Protein AF-0000000076599313 (afdb_homodimer)

Secondary structure (DSSP, 8-state):
-HHHHHHHHHHIIIIIGGGS-GGGHHHHHHHHEEEEEEEEETTEEEESHHHHHHHHHHHHHTEEEEEEEEEEEEEEETTEEEEEEEEEEEE-S-STT--SPTT-EEEEEEEEEEEEETTEEEEEEEEE-HHHHHHHTT-EEE-/-HHHHHHHHHHIIIIIGGGS-GGGHHHHHHHHEEEEEEEEETTEEEESHHHHHHHHHHHHHTEEEEEEEEEEEEEEETTEEEEEEEEEEEE-S-STT--SPTT-EEEEEEEEEEEEETTEEEEEEEEE-HHHHHHHTT-EEE-

Radius of gyration: 19.03 Å; Cα contacts (8 Å, |Δi|>4): 656; chains: 2; bounding box: 49×52×40 Å

pLDDT: mean 96.32, std 2.79, range [84.56, 98.88]

Nearest PDB structures (foldseek):
  3i0y-assembly1_B  TM=7.739E-01  e=1.404E-08  Xanthomonas campestris pv. campestris
  3dxo-assembly1_A  TM=7.635E-01  e=2.617E-07  Agrobacterium fabrum str. C58
  6x1i-assembly1_B  TM=7.818E-01  e=1.379E-06  Agrobacterium fabrum str. C58
  3f7x-assembly1_A-2  TM=6.749E-01  e=6.637E-07  Pseudomonas putida KT2440
  3f8h-assembly1_B  TM=7.047E-01  e=4.270E-06  Ruegeria sp. TM1040

Foldseek 3Di:
DLQVLVQVLVCCLFQPLLPDDLVCNLVSLPQAAPQQAWEDDPVDIDGGSVVSSVVSCVVPVQFDPKDKDFDADQGGDVQKTKTKMKIWGFGQAPPPPQPDDGRQIFMWMKMKMFGDDPSHTRYIYIDIPVQSRQVSSPDDDDD/DLQVLVQVLVCCLFQPLLPDDLVCNLVSLPQAAPQQAWEDDPVDIDGGSVVSSVVSCVVPVQFDPKDKDFDADQGGDVQKTKTKMKIWGFGQQPPPPQPDDGRQIFMWMKMKMFGDDPSHTRYIYIDIPVQSRCVSSPDDDDD

Sequence (286 aa):
MQTERNKLLYRRWIEEMWHADPANMDQLAAELAAPGFVAHWPDREARGPEALAEMVRRGVSMFTDVKVAVEVGPLADGDLVSGRWVFRGSYNGELPGAPVAAGTEVVFAGIDVMRCADGKFVEYWVSSDGLEFMKQLGFTPKPMQTERNKLLYRRWIEEMWHADPANMDQLAAELAAPGFVAHWPDREARGPEALAEMVRRGVSMFTDVKVAVEVGPLADGDLVSGRWVFRGSYNGELPGAPVAAGTEVVFAGIDVMRCADGKFVEYWVSSDGLEFMKQLGFTPKP

Solvent-accessible surface area (backbone atoms only — not comparable to full-atom values): 14398 Å² total; per-residue (Å²): 109,69,35,58,52,45,40,52,53,49,47,45,52,48,58,42,57,69,64,47,58,77,91,47,31,58,60,52,22,53,66,43,25,34,78,79,14,38,38,42,46,90,88,47,74,46,59,26,24,59,42,57,27,50,52,47,50,61,61,50,69,50,36,42,80,62,45,54,44,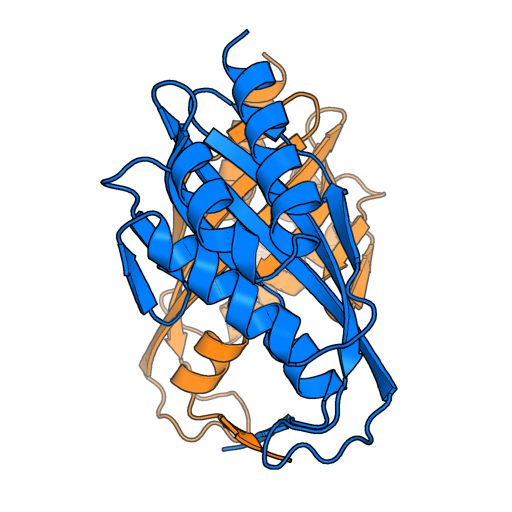75,74,44,70,66,36,32,32,79,49,34,29,32,38,27,36,39,41,34,26,23,31,62,59,76,58,86,71,49,72,49,60,58,63,44,76,45,69,41,42,29,23,38,43,33,34,46,55,96,83,17,33,40,34,37,40,51,16,38,33,50,46,60,45,40,40,72,39,44,28,42,77,37,95,111,69,34,58,52,44,40,51,52,50,47,44,54,49,57,42,59,69,63,49,58,76,90,47,30,55,61,52,22,53,64,46,25,34,76,76,15,37,37,43,47,90,89,46,73,45,61,26,23,59,43,57,27,49,53,49,51,59,61,50,69,50,35,43,80,63,46,55,47,74,74,43,71,66,35,34,33,78,50,33,30,33,37,30,38,39,41,34,26,23,31,61,58,75,59,85,72,49,70,50,59,60,62,43,74,44,69,40,42,29,23,40,43,33,35,47,54,96,86,17,32,41,34,38,39,51,17,39,35,50,47,60,45,40,41,72,40,45,28,41,76,38,96

Structure (mmCIF, N/CA/C/O backbone):
data_AF-0000000076599313-model_v1
#
loop_
_entity.id
_entity.type
_entity.pdbx_description
1 polymer 'SnoaL-like polyketide cyclase'
#
loop_
_atom_site.group_PDB
_atom_site.id
_atom_site.type_symbol
_atom_site.label_atom_id
_atom_site.label_alt_id
_atom_site.label_comp_id
_atom_site.label_asym_id
_atom_site.label_entity_id
_atom_site.label_seq_id
_atom_site.pdbx_PDB_ins_code
_atom_site.Cartn_x
_atom_site.Cartn_y
_atom_site.Cartn_z
_atom_site.occupancy
_atom_site.B_iso_or_equiv
_atom_site.auth_seq_id
_atom_site.auth_comp_id
_atom_site.auth_asym_id
_atom_site.auth_atom_id
_atom_site.pdbx_PDB_model_num
ATOM 1 N N . MET A 1 1 ? 24.469 11.172 -0.527 1 85.69 1 MET A N 1
ATOM 2 C CA . MET A 1 1 ? 24.016 12.539 -0.295 1 85.69 1 MET A CA 1
ATOM 3 C C . MET A 1 1 ? 22.547 12.711 -0.673 1 85.69 1 MET A C 1
ATOM 5 O O . MET A 1 1 ? 21.688 12.852 0.2 1 85.69 1 MET A O 1
ATOM 9 N N . GLN A 1 2 ? 22.125 12.539 -1.97 1 91.38 2 GLN A N 1
ATOM 10 C CA . GLN A 1 2 ? 20.766 12.773 -2.428 1 91.38 2 GLN A CA 1
ATOM 11 C C . GLN A 1 2 ? 19.781 11.812 -1.753 1 91.38 2 GLN A C 1
ATOM 13 O O . GLN A 1 2 ? 18.719 12.227 -1.309 1 91.38 2 GLN A O 1
ATOM 18 N N . THR A 1 3 ? 20.156 10.57 -1.584 1 93.94 3 THR A N 1
ATOM 19 C CA . THR A 1 3 ? 19.281 9.555 -0.987 1 93.94 3 THR A CA 1
ATOM 20 C C . THR A 1 3 ? 19.031 9.859 0.487 1 93.94 3 THR A C 1
ATOM 22 O O . THR A 1 3 ? 17.922 9.672 0.984 1 93.94 3 THR A O 1
ATOM 25 N N . GLU A 1 4 ? 20.062 10.281 1.126 1 96.06 4 GLU A N 1
ATOM 26 C CA . GLU A 1 4 ? 19.891 10.625 2.533 1 96.06 4 GLU A CA 1
ATOM 27 C C . GLU A 1 4 ? 18.969 11.836 2.697 1 96.06 4 GLU A C 1
ATOM 29 O O . GLU A 1 4 ? 18.172 11.891 3.641 1 96.06 4 GLU A O 1
ATOM 34 N N . ARG A 1 5 ? 19.109 12.781 1.818 1 97 5 ARG A N 1
ATOM 35 C CA . ARG A 1 5 ? 18.234 13.945 1.838 1 97 5 ARG A CA 1
ATOM 36 C C . ARG A 1 5 ? 16.781 13.539 1.589 1 97 5 ARG A C 1
ATOM 38 O O . ARG A 1 5 ? 15.867 14.062 2.223 1 97 5 ARG A O 1
ATOM 45 N N . ASN A 1 6 ? 16.609 12.617 0.634 1 98.31 6 ASN A N 1
ATOM 46 C CA . ASN A 1 6 ? 15.266 12.125 0.361 1 98.31 6 ASN A CA 1
ATOM 47 C C . ASN A 1 6 ? 14.672 11.414 1.575 1 98.31 6 ASN A C 1
ATOM 49 O O . ASN A 1 6 ? 13.477 11.531 1.849 1 98.31 6 ASN A O 1
ATOM 53 N N . LYS A 1 7 ? 15.516 10.703 2.287 1 98.44 7 LYS A N 1
ATOM 54 C CA . LYS A 1 7 ? 15.055 10 3.48 1 98.44 7 LYS A CA 1
ATOM 55 C C . LYS A 1 7 ? 14.664 10.984 4.578 1 98.44 7 LYS A C 1
ATOM 57 O O . LYS A 1 7 ? 13.688 10.766 5.301 1 98.44 7 LYS A O 1
ATOM 62 N N . LEU A 1 8 ? 15.414 11.984 4.746 1 98 8 LEU A N 1
ATOM 63 C CA . LEU A 1 8 ? 15.078 13.008 5.727 1 98 8 LEU A CA 1
ATOM 64 C C . LEU A 1 8 ? 13.766 13.695 5.375 1 98 8 LEU A C 1
ATOM 66 O O . LEU A 1 8 ? 12.93 13.945 6.25 1 98 8 LEU A O 1
ATOM 70 N N . LEU A 1 9 ? 13.617 14 4.086 1 98.19 9 LEU A N 1
ATOM 71 C CA . LEU A 1 9 ? 12.367 14.586 3.598 1 98.19 9 LEU A CA 1
ATOM 72 C C . LEU A 1 9 ? 11.188 13.68 3.914 1 98.19 9 LEU A C 1
ATOM 74 O O . LEU A 1 9 ? 10.133 14.148 4.363 1 98.19 9 LEU A O 1
ATOM 78 N N . TYR A 1 10 ? 11.344 12.43 3.711 1 98.56 10 TYR A N 1
ATOM 79 C CA . TYR A 1 10 ? 10.289 11.453 3.988 1 98.56 10 TYR A CA 1
ATOM 80 C C . TYR A 1 10 ? 9.945 11.43 5.473 1 98.56 10 TYR A C 1
ATOM 82 O O . TYR A 1 10 ? 8.773 11.359 5.84 1 98.56 10 TYR A O 1
ATOM 90 N N . ARG A 1 11 ? 10.938 11.438 6.324 1 98.06 11 ARG A N 1
ATOM 91 C CA . ARG A 1 11 ? 10.695 11.43 7.762 1 98.06 11 ARG A CA 1
ATOM 92 C C . ARG A 1 11 ? 9.922 12.672 8.188 1 98.06 11 ARG A C 1
ATOM 94 O O . ARG A 1 11 ? 9.039 12.602 9.047 1 98.06 11 ARG A O 1
ATOM 101 N N . ARG A 1 12 ? 10.258 13.797 7.621 1 97.44 12 ARG A N 1
ATOM 102 C CA . ARG A 1 12 ? 9.516 15.016 7.914 1 97.44 12 ARG A CA 1
ATOM 103 C C . ARG A 1 12 ? 8.055 14.875 7.504 1 97.44 12 ARG A C 1
ATOM 105 O O . ARG A 1 12 ? 7.156 15.297 8.242 1 97.44 12 ARG A O 1
ATOM 112 N N . TRP A 1 13 ? 7.871 14.242 6.375 1 96.56 13 TRP A N 1
ATOM 113 C CA . TRP A 1 13 ? 6.527 14.031 5.848 1 96.56 13 TRP A CA 1
ATOM 114 C C . TRP A 1 13 ? 5.688 13.195 6.809 1 96.56 13 TRP A C 1
ATOM 116 O O . TRP A 1 13 ? 4.551 13.555 7.121 1 96.56 13 TRP A O 1
ATOM 126 N N . ILE A 1 14 ? 6.242 12.109 7.293 1 97.19 14 ILE A N 1
ATOM 127 C CA . ILE A 1 14 ? 5.484 11.203 8.148 1 97.19 14 ILE A CA 1
ATOM 128 C C . ILE A 1 14 ? 5.457 11.75 9.578 1 97.19 14 ILE A C 1
ATOM 130 O O . ILE A 1 14 ? 4.391 11.867 10.18 1 97.19 14 ILE A O 1
ATOM 134 N N . GLU A 1 15 ? 6.512 12.148 10.117 1 94.94 15 GLU A N 1
ATOM 135 C CA . GLU A 1 15 ? 6.645 12.398 11.547 1 94.94 15 GLU A CA 1
ATOM 136 C C . GLU A 1 15 ? 6.223 13.82 11.906 1 94.94 15 GLU A C 1
ATOM 138 O O . GLU A 1 15 ? 5.738 14.07 13.008 1 94.94 15 GLU A O 1
ATOM 143 N N . GLU A 1 16 ? 6.379 14.766 10.953 1 96.19 16 GLU A N 1
ATOM 144 C CA . GLU A 1 16 ? 5.996 16.141 11.242 1 96.19 16 GLU A CA 1
ATOM 145 C C . GLU A 1 16 ? 4.586 16.438 10.734 1 96.19 16 GLU A C 1
ATOM 147 O O . GLU A 1 16 ? 3.729 16.891 11.492 1 96.19 16 GLU A O 1
ATOM 152 N N . MET A 1 17 ? 4.32 16.141 9.516 1 96.81 17 MET A N 1
ATOM 153 C CA . MET A 1 17 ? 3.062 16.516 8.875 1 96.81 17 MET A CA 1
ATOM 154 C C . MET A 1 17 ? 1.874 15.898 9.609 1 96.81 17 MET A C 1
ATOM 156 O O . MET A 1 17 ? 0.901 16.594 9.914 1 96.81 17 MET A O 1
ATOM 160 N N . TRP A 1 18 ? 1.937 14.648 9.961 1 95.81 18 TRP A N 1
ATOM 161 C CA . TRP A 1 18 ? 0.801 13.922 10.523 1 95.81 18 TRP A CA 1
ATOM 162 C C . TRP A 1 18 ? 0.592 14.281 11.992 1 95.81 18 TRP A C 1
ATOM 164 O O . TRP A 1 18 ? -0.443 13.953 12.578 1 95.81 18 TRP A O 1
ATOM 174 N N . HIS A 1 19 ? 1.501 15.016 12.578 1 96.81 19 HIS A N 1
ATOM 175 C CA . HIS A 1 19 ? 1.417 15.414 13.977 1 96.81 19 HIS A CA 1
ATOM 176 C C . HIS A 1 19 ? 1.345 16.938 14.109 1 96.81 19 HIS A C 1
ATOM 178 O O . HIS A 1 19 ? 1.376 17.469 15.219 1 96.81 19 HIS A O 1
ATOM 184 N N . ALA A 1 20 ? 1.293 17.594 13 1 95.88 20 ALA A N 1
ATOM 185 C CA . ALA A 1 20 ? 1.307 19.062 12.992 1 95.88 20 ALA A CA 1
ATOM 186 C C . ALA A 1 20 ? -0.05 19.625 13.406 1 95.88 20 ALA A C 1
ATOM 188 O O . ALA A 1 20 ? -1.083 18.984 13.203 1 95.88 20 ALA A O 1
ATOM 189 N N . ASP A 1 21 ? -0.03 20.859 13.945 1 95.31 21 ASP A N 1
ATOM 190 C CA . ASP A 1 21 ? -1.253 21.641 14.055 1 95.31 21 ASP A CA 1
ATOM 191 C C . ASP A 1 21 ? -1.865 21.891 12.68 1 95.31 21 ASP A C 1
ATOM 193 O O . ASP A 1 21 ? -1.166 22.297 11.75 1 95.31 21 ASP A O 1
ATOM 197 N N . PRO A 1 22 ? -3.152 21.625 12.641 1 93.94 22 PRO A N 1
ATOM 198 C CA . PRO A 1 22 ? -3.812 21.828 11.352 1 93.94 22 PRO A CA 1
ATOM 199 C C . PRO A 1 22 ? -3.521 23.203 10.75 1 93.94 22 PRO A C 1
ATOM 201 O O . PRO A 1 22 ? -3.412 23.328 9.523 1 93.94 22 PRO A O 1
ATOM 204 N N . ALA A 1 23 ? -3.316 24.172 11.484 1 94.69 23 ALA A N 1
ATOM 205 C CA . ALA A 1 23 ? -3.074 25.547 11.023 1 94.69 23 ALA A CA 1
ATOM 206 C C . ALA A 1 23 ? -1.73 25.641 10.305 1 94.69 23 ALA A C 1
ATOM 208 O O . ALA A 1 23 ? -1.499 26.594 9.547 1 94.69 23 ALA A O 1
ATOM 209 N N . ASN A 1 24 ? -0.861 24.672 10.484 1 96.94 24 ASN A N 1
ATOM 210 C CA . ASN A 1 24 ? 0.491 24.734 9.945 1 96.94 24 ASN A CA 1
ATOM 211 C C . ASN A 1 24 ? 0.662 23.781 8.758 1 96.94 24 ASN A C 1
ATOM 213 O O . ASN A 1 24 ? 1.721 23.75 8.133 1 96.94 24 ASN A O 1
ATOM 217 N N . MET A 1 25 ? -0.333 23.062 8.422 1 97.38 25 MET A N 1
ATOM 218 C CA . MET A 1 25 ? -0.186 21.969 7.465 1 97.38 25 MET A CA 1
ATOM 219 C C . MET A 1 25 ? 0.052 22.516 6.059 1 97.38 25 MET A C 1
ATOM 221 O O . MET A 1 25 ? 0.805 21.922 5.281 1 97.38 25 MET A O 1
ATOM 225 N N . ASP A 1 26 ? -0.574 23.609 5.797 1 97.5 26 ASP A N 1
ATOM 226 C CA . ASP A 1 26 ? -0.391 24.188 4.465 1 97.5 26 ASP A CA 1
ATOM 227 C C . ASP A 1 26 ? 1.05 24.641 4.262 1 97.5 26 ASP A C 1
ATOM 229 O O . ASP A 1 26 ? 1.638 24.406 3.201 1 97.5 26 ASP A O 1
ATOM 233 N N . GLN A 1 27 ? 1.562 25.281 5.188 1 97.69 27 GLN A N 1
ATOM 234 C CA . GLN A 1 27 ? 2.941 25.75 5.102 1 97.69 27 GLN A CA 1
ATOM 235 C C . GLN A 1 27 ? 3.916 24.578 5.023 1 97.69 27 GLN A C 1
ATOM 237 O O . GLN A 1 27 ? 4.848 24.594 4.219 1 97.69 27 GLN A O 1
ATOM 242 N N . LEU A 1 28 ? 3.725 23.609 5.902 1 97.88 28 LEU A N 1
ATOM 243 C CA . LEU A 1 28 ? 4.574 22.422 5.879 1 97.88 28 LEU A CA 1
ATOM 244 C C . LEU A 1 28 ? 4.508 21.719 4.523 1 97.88 28 LEU A C 1
ATOM 246 O O . LEU A 1 28 ? 5.531 21.297 3.986 1 97.88 28 LEU A O 1
ATOM 250 N N . ALA A 1 29 ? 3.318 21.578 3.977 1 98.38 29 ALA A N 1
ATOM 251 C CA . ALA A 1 29 ? 3.152 20.969 2.66 1 98.38 29 ALA A CA 1
ATOM 252 C C . ALA A 1 29 ? 3.934 21.734 1.598 1 98.38 29 ALA A C 1
ATOM 254 O O . ALA A 1 29 ? 4.566 21.141 0.726 1 98.38 29 ALA A O 1
ATOM 255 N N . ALA A 1 30 ? 3.904 23.062 1.692 1 98.12 30 ALA A N 1
ATOM 256 C CA . ALA A 1 30 ? 4.617 23.891 0.728 1 98.12 30 ALA A CA 1
ATOM 257 C C . ALA A 1 30 ? 6.125 23.719 0.858 1 98.12 30 ALA A C 1
ATOM 259 O O . ALA A 1 30 ? 6.863 23.875 -0.119 1 98.12 30 ALA A O 1
ATOM 260 N N . GLU A 1 31 ? 6.617 23.406 1.984 1 98.06 31 GLU A N 1
ATOM 261 C CA . GLU A 1 31 ? 8.031 23.125 2.215 1 98.06 31 GLU A CA 1
ATOM 262 C C . GLU A 1 31 ? 8.438 21.766 1.654 1 98.06 31 GLU A C 1
ATOM 264 O O . GLU A 1 31 ? 9.555 21.594 1.17 1 98.06 31 GLU A O 1
ATOM 269 N N . LEU A 1 32 ? 7.578 20.844 1.69 1 98.5 32 LEU A N 1
ATOM 270 C CA . LEU A 1 32 ? 7.91 19.453 1.408 1 98.5 32 LEU A CA 1
ATOM 271 C C . LEU A 1 32 ? 7.668 19.125 -0.06 1 98.5 32 LEU A C 1
ATOM 273 O O . LEU A 1 32 ? 8.336 18.266 -0.625 1 98.5 32 LEU A O 1
ATOM 277 N N . ALA A 1 33 ? 6.699 19.797 -0.665 1 98.56 33 ALA A N 1
ATOM 278 C CA . ALA A 1 33 ? 6.273 19.406 -2.008 1 98.56 33 ALA A CA 1
ATOM 279 C C . ALA A 1 33 ? 6.422 20.562 -2.988 1 98.56 33 ALA A C 1
ATOM 281 O O . ALA A 1 33 ? 6.168 21.719 -2.637 1 98.56 33 ALA A O 1
ATOM 282 N N . ALA A 1 34 ? 6.746 20.234 -4.211 1 98.62 34 ALA A N 1
ATOM 283 C CA . ALA A 1 34 ? 6.918 21.234 -5.273 1 98.62 34 ALA A CA 1
ATOM 284 C C . ALA A 1 34 ? 5.566 21.75 -5.762 1 98.62 34 ALA A C 1
ATOM 286 O O . ALA A 1 34 ? 4.547 21.062 -5.629 1 98.62 34 ALA A O 1
ATOM 287 N N . PRO A 1 35 ? 5.5 22.922 -6.348 1 97.69 35 PRO A N 1
ATOM 288 C CA . PRO A 1 35 ? 4.246 23.453 -6.867 1 97.69 35 PRO A CA 1
ATOM 289 C C . PRO A 1 35 ? 3.576 22.531 -7.883 1 97.69 35 PRO A C 1
ATOM 291 O O . PRO A 1 35 ? 2.346 22.484 -7.965 1 97.69 35 PRO A O 1
ATOM 294 N N . GLY A 1 36 ? 4.344 21.766 -8.641 1 97.19 36 GLY A N 1
ATOM 295 C CA . GLY A 1 36 ? 3.814 20.859 -9.648 1 97.19 36 GLY A CA 1
ATOM 296 C C . GLY A 1 36 ? 3.592 19.453 -9.125 1 97.19 36 GLY A C 1
ATOM 297 O O . GLY A 1 36 ? 3.451 18.516 -9.914 1 97.19 36 GLY A O 1
ATOM 298 N N . PHE A 1 37 ? 3.57 19.375 -7.852 1 97.94 37 PHE A N 1
ATOM 299 C CA . PHE A 1 37 ? 3.408 18.094 -7.176 1 97.94 37 PHE A CA 1
ATOM 300 C C . PHE A 1 37 ? 2.15 17.375 -7.66 1 97.94 37 PHE A C 1
ATOM 302 O O . PHE A 1 37 ? 1.102 18.016 -7.828 1 97.94 37 PHE A O 1
ATOM 309 N N . VAL A 1 38 ? 2.27 16.016 -7.961 1 98.25 38 VAL A N 1
ATOM 310 C CA . VAL A 1 38 ? 1.153 15.164 -8.375 1 98.25 38 VAL A CA 1
ATOM 311 C C . VAL A 1 38 ? 0.976 14.023 -7.383 1 98.25 38 VAL A C 1
ATOM 313 O O . VAL A 1 38 ? 1.934 13.312 -7.066 1 98.25 38 VAL A O 1
ATOM 316 N N . ALA A 1 39 ? -0.212 13.883 -6.926 1 97.19 39 ALA A N 1
ATOM 317 C CA . ALA A 1 39 ? -0.531 12.82 -5.984 1 97.19 39 ALA A CA 1
ATOM 318 C C . ALA A 1 39 ? -1.488 11.805 -6.605 1 97.19 39 ALA A C 1
ATOM 320 O O . ALA A 1 39 ? -2.535 12.18 -7.141 1 97.19 39 ALA A O 1
ATOM 321 N N . HIS A 1 40 ? -1.11 10.523 -6.512 1 96.75 40 HIS A N 1
ATOM 322 C CA . HIS A 1 40 ? -1.926 9.414 -7 1 96.75 40 HIS A CA 1
ATOM 323 C C . HIS A 1 40 ? -2.52 8.617 -5.844 1 96.75 40 HIS A C 1
ATOM 325 O O . HIS A 1 40 ? -1.849 7.75 -5.273 1 96.75 40 HIS A O 1
ATOM 331 N N . TRP A 1 41 ? -3.752 8.906 -5.504 1 91.69 41 TRP A N 1
ATOM 332 C CA . TRP A 1 41 ? -4.539 8.086 -4.59 1 91.69 41 TRP A CA 1
ATOM 333 C C . TRP A 1 41 ? -5.383 7.07 -5.355 1 91.69 41 TRP A C 1
ATOM 335 O O . TRP A 1 41 ? -5.617 7.227 -6.555 1 91.69 41 TRP A O 1
ATOM 345 N N . PRO A 1 42 ? -5.797 6.035 -4.656 1 86.31 42 PRO A N 1
ATOM 346 C CA . PRO A 1 42 ? -6.527 4.984 -5.375 1 86.31 42 PRO A CA 1
ATOM 347 C C . PRO A 1 42 ? -7.766 5.516 -6.094 1 86.31 42 PRO A C 1
ATOM 349 O O . PRO A 1 42 ? -8.117 5.023 -7.168 1 86.31 42 PRO A O 1
ATOM 352 N N . ASP A 1 43 ? -8.352 6.477 -5.531 1 84.56 43 ASP A N 1
ATOM 353 C CA . ASP A 1 43 ? -9.648 6.879 -6.078 1 84.56 43 ASP A CA 1
ATOM 354 C C . ASP A 1 43 ? -9.57 8.273 -6.699 1 84.56 43 ASP A C 1
ATOM 356 O O . ASP A 1 43 ? -10.57 8.789 -7.195 1 84.56 43 ASP A O 1
ATOM 360 N N . ARG A 1 44 ? -8.367 8.867 -6.594 1 88.69 44 ARG A N 1
ATOM 361 C CA . ARG A 1 44 ? -8.32 10.227 -7.129 1 88.69 44 ARG A CA 1
ATOM 362 C C . ARG A 1 44 ? -6.879 10.672 -7.363 1 88.69 44 ARG A C 1
ATOM 364 O O . ARG A 1 44 ? -5.949 10.094 -6.797 1 88.69 44 ARG A O 1
ATOM 371 N N . GLU A 1 45 ? -6.809 11.609 -8.234 1 94.44 45 GLU A N 1
ATOM 372 C CA . GLU A 1 45 ? -5.57 12.359 -8.414 1 94.44 45 GLU A CA 1
ATOM 373 C C . GLU A 1 45 ? -5.746 13.82 -8 1 94.44 45 GLU A C 1
ATOM 375 O O . GLU A 1 45 ? -6.836 14.383 -8.133 1 94.44 45 GLU A O 1
ATOM 380 N N . ALA A 1 46 ? -4.746 14.367 -7.402 1 95.12 46 ALA A N 1
ATOM 381 C CA . ALA A 1 46 ? -4.758 15.773 -7.031 1 95.12 46 ALA A CA 1
ATOM 382 C C . ALA A 1 46 ? -3.404 16.422 -7.305 1 95.12 46 ALA A C 1
ATOM 384 O O . ALA A 1 46 ? -2.416 15.734 -7.562 1 95.12 46 ALA A O 1
ATOM 385 N N . ARG A 1 47 ? -3.406 17.734 -7.289 1 97.25 47 ARG A N 1
ATOM 386 C CA . ARG A 1 47 ? -2.191 18.469 -7.633 1 97.25 47 ARG A CA 1
ATOM 387 C C . ARG A 1 47 ? -1.897 19.547 -6.598 1 97.25 47 ARG A C 1
ATOM 389 O O . ARG A 1 47 ? -2.816 20.094 -5.988 1 97.25 47 ARG A O 1
ATOM 396 N N . GLY A 1 48 ? -0.562 19.766 -6.512 1 97.81 48 GLY A N 1
ATOM 397 C CA . GLY A 1 48 ? -0.089 20.828 -5.652 1 97.81 48 GLY A CA 1
ATOM 398 C C . GLY A 1 48 ? 0.086 20.406 -4.207 1 97.81 48 GLY A C 1
ATOM 399 O O . GLY A 1 48 ? -0.485 19.406 -3.773 1 97.81 48 GLY A O 1
ATOM 400 N N . PRO A 1 49 ? 0.91 21.219 -3.471 1 97.81 49 PRO A N 1
ATOM 401 C CA . PRO A 1 49 ? 1.159 20.906 -2.062 1 97.81 49 PRO A CA 1
ATOM 402 C C . PRO A 1 49 ? -0.115 20.922 -1.221 1 97.81 49 PRO A C 1
ATOM 404 O O . PRO A 1 49 ? -0.21 20.188 -0.23 1 97.81 49 PRO A O 1
ATOM 407 N N . GLU A 1 50 ? -1.086 21.672 -1.603 1 96.06 50 GLU A N 1
ATOM 408 C CA . GLU A 1 50 ? -2.342 21.75 -0.861 1 96.06 50 GLU A CA 1
ATOM 409 C C . GLU A 1 50 ? -3.045 20.391 -0.815 1 96.06 50 GLU A C 1
ATOM 411 O O . GLU A 1 50 ? -3.748 20.094 0.15 1 96.06 50 GLU A O 1
ATOM 416 N N . ALA A 1 51 ? -2.879 19.609 -1.865 1 95.31 51 ALA A N 1
ATOM 417 C CA . ALA A 1 51 ? -3.477 18.266 -1.899 1 95.31 51 ALA A CA 1
ATOM 418 C C . ALA A 1 51 ? -2.93 17.391 -0.776 1 95.31 51 ALA A C 1
ATOM 420 O O . ALA A 1 51 ? -3.674 16.625 -0.156 1 95.31 51 ALA A O 1
ATOM 421 N N . LEU A 1 52 ? -1.621 17.516 -0.489 1 94.5 52 LEU A N 1
ATOM 422 C CA . LEU A 1 52 ? -0.983 16.766 0.597 1 94.5 52 LEU A CA 1
ATOM 423 C C . LEU A 1 52 ? -1.563 17.188 1.946 1 94.5 52 LEU A C 1
ATOM 425 O O . LEU A 1 52 ? -1.909 16.328 2.764 1 94.5 52 LEU A O 1
ATOM 429 N N . ALA A 1 53 ? -1.679 18.469 2.115 1 96.44 53 ALA A N 1
ATOM 430 C CA . ALA A 1 53 ? -2.205 18.984 3.373 1 96.44 53 ALA A CA 1
ATOM 431 C C . ALA A 1 53 ? -3.652 18.562 3.584 1 96.44 53 ALA A C 1
ATOM 433 O O . ALA A 1 53 ? -4.035 18.156 4.688 1 96.44 53 ALA A O 1
ATOM 434 N N . GLU A 1 54 ? -4.43 18.625 2.572 1 94.19 54 GLU A N 1
ATOM 435 C CA . GLU A 1 54 ? -5.844 18.281 2.666 1 94.19 54 GLU A CA 1
ATOM 436 C C . GLU A 1 54 ? -6.031 16.797 2.988 1 94.19 54 GLU A C 1
ATOM 438 O O . GLU A 1 54 ? -6.918 16.422 3.76 1 94.19 54 GLU A O 1
ATOM 443 N N . MET A 1 55 ? -5.266 16.031 2.373 1 91.69 55 MET A N 1
ATOM 444 C CA . MET A 1 55 ? -5.344 14.594 2.635 1 91.69 55 MET A CA 1
ATOM 445 C C . MET A 1 55 ? -5.062 14.289 4.102 1 91.69 55 MET A C 1
ATOM 447 O O . MET A 1 55 ? -5.805 13.539 4.738 1 91.69 55 MET A O 1
ATOM 451 N N . VAL A 1 56 ? -3.988 14.859 4.629 1 95.31 56 VAL A N 1
ATOM 452 C CA . VAL A 1 56 ? -3.605 14.625 6.02 1 95.31 56 VAL A CA 1
ATOM 453 C C . VAL A 1 56 ? -4.672 15.195 6.949 1 95.31 56 VAL A C 1
ATOM 455 O O . VAL A 1 56 ? -5.082 14.531 7.91 1 95.31 56 VAL A O 1
ATOM 458 N N . ARG A 1 57 ? -5.16 16.391 6.637 1 95.38 57 ARG A N 1
ATOM 459 C CA . ARG A 1 57 ? -6.18 17.047 7.449 1 95.38 57 ARG A CA 1
ATOM 460 C C . ARG A 1 57 ? -7.434 16.188 7.551 1 95.38 57 ARG A C 1
ATOM 462 O O . ARG A 1 57 ? -8.008 16.031 8.633 1 95.38 57 ARG A O 1
ATOM 469 N N . ARG A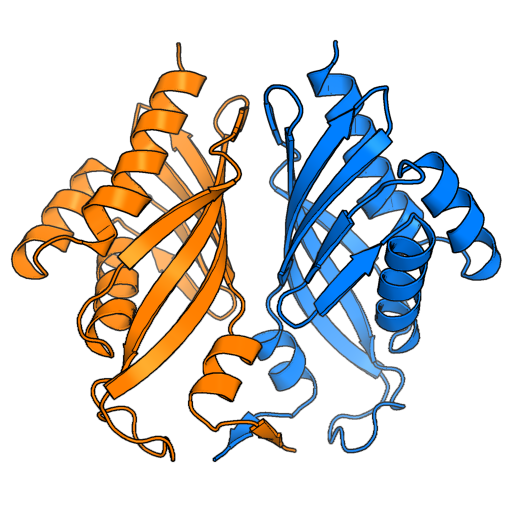 1 58 ? -7.859 15.633 6.48 1 90.94 58 ARG A N 1
ATOM 470 C CA . ARG A 1 58 ? -9.023 14.758 6.473 1 90.94 58 ARG A CA 1
ATOM 471 C C . ARG A 1 58 ? -8.773 13.5 7.293 1 90.94 58 ARG A C 1
ATOM 473 O O . ARG A 1 58 ? -9.656 13.031 8.016 1 90.94 58 ARG A O 1
ATOM 480 N N . GLY A 1 59 ? -7.629 12.953 7.156 1 91.38 59 GLY A N 1
ATOM 481 C CA . GLY A 1 59 ? -7.281 11.742 7.883 1 91.38 59 GLY A CA 1
ATOM 482 C C . GLY A 1 59 ? -7.254 11.938 9.383 1 91.38 59 GLY A C 1
ATOM 483 O O . GLY A 1 59 ? -7.855 11.156 10.125 1 91.38 59 GLY A O 1
ATOM 484 N N . VAL A 1 60 ? -6.641 12.977 9.82 1 94.62 60 VAL A N 1
ATOM 485 C CA . VAL A 1 60 ? -6.434 13.148 11.25 1 94.62 60 VAL A CA 1
ATOM 486 C C . VAL A 1 60 ? -7.707 13.695 11.891 1 94.62 60 VAL A C 1
ATOM 488 O O . VAL A 1 60 ? -7.922 13.531 13.102 1 94.62 60 VAL A O 1
ATOM 491 N N . SER A 1 61 ? -8.57 14.359 11.133 1 94.38 61 SER A N 1
ATOM 492 C CA . SER A 1 61 ? -9.75 15.023 11.664 1 94.38 61 SER A CA 1
ATOM 493 C C . SER A 1 61 ? -10.734 14.016 12.258 1 94.38 61 SER A C 1
ATOM 495 O O . SER A 1 61 ? -11.586 14.383 13.07 1 94.38 61 SER A O 1
ATOM 497 N N . MET A 1 62 ? -10.633 12.789 11.953 1 94.69 62 MET A N 1
ATOM 498 C CA . MET A 1 62 ? -11.562 11.766 12.406 1 94.69 62 MET A CA 1
ATOM 499 C C . MET A 1 62 ? -11.102 11.156 13.727 1 94.69 62 MET A C 1
ATOM 501 O O . MET A 1 62 ? -11.805 10.328 14.312 1 94.69 62 MET A O 1
ATOM 505 N N . PHE A 1 63 ? -9.977 11.625 14.195 1 96.75 63 PHE A N 1
ATOM 506 C CA . PHE A 1 63 ? -9.352 10.93 15.32 1 96.75 63 PHE A CA 1
ATOM 507 C C . PHE A 1 63 ? -8.805 11.922 16.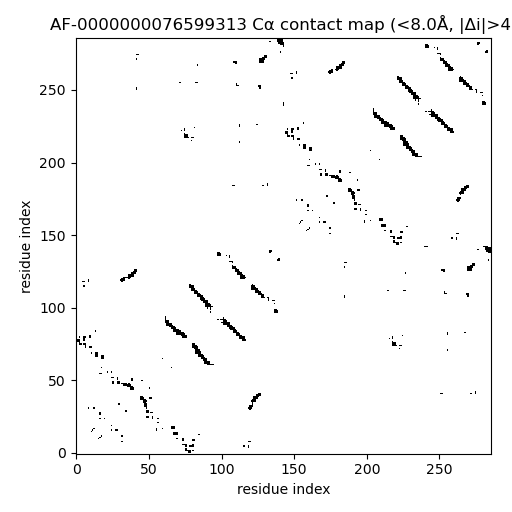344 1 96.75 63 PHE A C 1
ATOM 509 O O . PHE A 1 63 ? -8.547 13.078 16 1 96.75 63 PHE A O 1
ATOM 516 N N . THR A 1 64 ? -8.695 11.375 17.531 1 95.25 64 THR A N 1
ATOM 517 C CA . THR A 1 64 ? -7.91 12.016 18.578 1 95.25 64 THR A CA 1
ATOM 518 C C . THR A 1 64 ? -6.668 11.195 18.906 1 95.25 64 THR A C 1
ATOM 520 O O . THR A 1 64 ? -6.613 10 18.609 1 95.25 64 THR A O 1
ATOM 523 N N . ASP A 1 65 ? -5.547 11.781 19.344 1 95.44 65 ASP A N 1
ATOM 524 C CA . ASP A 1 65 ? -4.328 11.117 19.797 1 95.44 65 ASP A CA 1
ATOM 525 C C . ASP A 1 65 ? -3.625 10.414 18.625 1 95.44 65 ASP A C 1
ATOM 527 O O . ASP A 1 65 ? -3.252 9.242 18.734 1 95.44 65 ASP A O 1
ATOM 531 N N . VAL A 1 66 ? -3.607 11.062 17.562 1 97.31 66 VAL A N 1
ATOM 532 C CA . VAL A 1 66 ? -3.041 10.477 16.344 1 97.31 66 VAL A CA 1
ATOM 533 C C . VAL A 1 66 ? -1.538 10.273 16.516 1 97.31 66 VAL A C 1
ATOM 535 O O . VAL A 1 66 ? -0.829 11.18 16.953 1 97.31 66 VAL A O 1
ATOM 538 N N . LYS A 1 67 ? -1.113 9.086 16.219 1 98 67 LYS A N 1
ATOM 539 C CA . LYS A 1 67 ? 0.3 8.727 16.141 1 98 67 LYS A CA 1
ATOM 540 C C . LYS A 1 67 ? 0.612 7.984 14.852 1 98 67 LYS A C 1
ATOM 542 O O . LYS A 1 67 ? 0.007 6.949 14.562 1 98 67 LYS A O 1
ATOM 547 N N . VAL A 1 68 ? 1.496 8.523 14.117 1 98.12 68 VAL A N 1
ATOM 548 C CA . VAL A 1 68 ? 1.959 7.871 12.891 1 98.12 68 VAL A CA 1
ATOM 549 C C . VAL A 1 68 ? 3.477 7.707 12.938 1 98.12 68 VAL A C 1
ATOM 551 O O . VAL A 1 68 ? 4.199 8.648 13.289 1 98.12 68 VAL A O 1
ATOM 554 N N . ALA A 1 69 ? 3.924 6.551 12.586 1 98 69 ALA A N 1
ATOM 555 C CA . ALA A 1 69 ? 5.359 6.281 12.617 1 98 69 ALA A CA 1
ATOM 556 C C . ALA A 1 69 ? 5.785 5.434 11.422 1 98 69 ALA A C 1
ATOM 558 O O . ALA A 1 69 ? 5.008 4.613 10.93 1 98 69 ALA A O 1
ATOM 559 N N . VAL A 1 70 ? 7.008 5.648 10.992 1 98.38 70 VAL A N 1
ATOM 560 C CA . VAL A 1 70 ? 7.602 4.781 9.984 1 98.38 70 VAL A CA 1
ATOM 561 C C . VAL A 1 70 ? 7.977 3.439 10.609 1 98.38 70 VAL A C 1
ATOM 563 O O . VAL A 1 70 ? 8.742 3.389 11.57 1 98.38 70 VAL A O 1
ATOM 566 N N . GLU A 1 71 ? 7.406 2.428 10.141 1 98.19 71 GLU A N 1
ATOM 567 C CA . GLU A 1 71 ? 7.668 1.102 10.688 1 98.19 71 GLU A CA 1
ATOM 568 C C . GLU A 1 71 ? 8.781 0.396 9.922 1 98.19 71 GLU A C 1
ATOM 570 O O . GLU A 1 71 ? 9.609 -0.302 10.516 1 98.19 71 GLU A O 1
ATOM 575 N N . VAL A 1 72 ? 8.836 0.504 8.656 1 98.62 72 VAL A N 1
ATOM 576 C CA . VAL A 1 72 ? 9.875 -0.062 7.805 1 98.62 72 V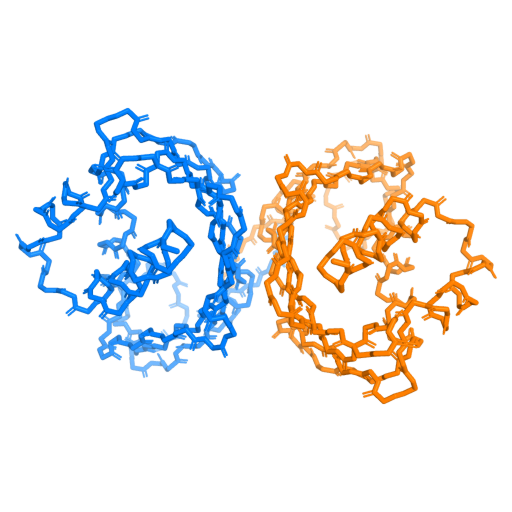AL A CA 1
ATOM 577 C C . VAL A 1 72 ? 10.422 1.016 6.875 1 98.62 72 VAL A C 1
ATOM 579 O O . VAL A 1 72 ? 9.664 1.715 6.207 1 98.62 72 VAL A O 1
ATOM 582 N N . GLY A 1 73 ? 11.734 1.134 6.77 1 97.81 73 GLY A N 1
ATOM 583 C CA . GLY A 1 73 ? 12.383 2.178 5.988 1 97.81 73 GLY A CA 1
ATOM 584 C C . GLY A 1 73 ? 12.656 3.436 6.793 1 97.81 73 GLY A C 1
ATOM 585 O O . GLY A 1 73 ? 12.875 3.369 8.008 1 97.81 73 GLY A O 1
ATOM 586 N N . PRO A 1 74 ? 12.695 4.496 6.086 1 98.38 74 PRO A N 1
ATOM 587 C CA . PRO A 1 74 ? 12.547 4.703 4.641 1 98.38 74 PRO A CA 1
ATOM 588 C C . PRO A 1 74 ? 13.727 4.145 3.846 1 98.38 74 PRO A C 1
ATOM 590 O O . PRO A 1 74 ? 14.859 4.121 4.34 1 98.38 74 PRO A O 1
ATOM 593 N N . LEU A 1 75 ? 13.414 3.646 2.734 1 98.56 75 LEU A N 1
ATOM 594 C CA . LEU A 1 75 ? 14.445 3.32 1.751 1 98.56 75 LEU A CA 1
ATOM 595 C C . LEU A 1 75 ? 14.43 4.32 0.6 1 98.56 75 LEU A C 1
ATOM 597 O O . LEU A 1 75 ? 13.375 4.84 0.233 1 98.56 75 LEU A O 1
ATOM 601 N N . ALA A 1 76 ? 15.562 4.652 0.101 1 98.56 76 ALA A N 1
ATOM 602 C CA . ALA A 1 76 ? 15.695 5.621 -0.985 1 98.56 76 ALA A CA 1
ATOM 603 C C . ALA A 1 76 ? 16.641 5.102 -2.062 1 98.56 76 ALA A C 1
ATOM 605 O O . ALA A 1 76 ? 17.656 4.469 -1.755 1 98.56 76 ALA A O 1
ATOM 606 N N . ASP A 1 77 ? 16.359 5.332 -3.273 1 98.31 77 ASP A N 1
ATOM 607 C CA . ASP A 1 77 ? 17.094 4.922 -4.461 1 98.31 77 ASP A CA 1
ATOM 608 C C . ASP A 1 77 ? 16.891 5.91 -5.605 1 98.31 77 ASP A C 1
ATOM 610 O O . ASP A 1 77 ? 15.797 6 -6.164 1 98.31 77 ASP A O 1
ATOM 614 N N . GLY A 1 78 ? 18.016 6.586 -6.016 1 96.88 78 GLY A N 1
ATOM 615 C CA . GLY A 1 78 ? 17.844 7.656 -6.98 1 96.88 78 GLY A CA 1
ATOM 616 C C . GLY A 1 78 ? 16.922 8.758 -6.492 1 96.88 78 GLY A C 1
ATOM 617 O O . GLY A 1 78 ? 17.141 9.336 -5.426 1 96.88 78 GLY A O 1
ATOM 618 N N . ASP A 1 79 ? 15.875 9.008 -7.23 1 98.25 79 ASP A N 1
ATOM 619 C CA . ASP A 1 79 ? 14.969 10.102 -6.895 1 98.25 79 ASP A CA 1
ATOM 620 C C . ASP A 1 79 ? 13.734 9.586 -6.148 1 98.25 79 ASP A C 1
ATOM 622 O O . ASP A 1 79 ? 12.812 10.352 -5.859 1 98.25 79 ASP A O 1
ATOM 626 N N . LEU A 1 80 ? 13.781 8.32 -5.855 1 98.81 80 LEU A N 1
ATOM 627 C CA . LEU A 1 80 ? 12.609 7.754 -5.203 1 98.81 80 LEU A CA 1
ATOM 628 C C . LEU A 1 80 ? 12.883 7.477 -3.73 1 98.81 80 LEU A C 1
ATOM 630 O O . LEU A 1 80 ? 14 7.094 -3.367 1 98.81 80 LEU A O 1
ATOM 634 N N . VAL A 1 81 ? 11.906 7.625 -2.928 1 98.88 81 VAL A N 1
ATOM 635 C CA . VAL A 1 81 ? 11.914 7.25 -1.519 1 98.88 81 VAL A CA 1
ATOM 636 C C . VAL A 1 81 ? 10.594 6.574 -1.153 1 98.88 81 VAL A C 1
ATOM 638 O O . VAL A 1 81 ? 9.547 6.906 -1.716 1 98.88 81 VAL A O 1
ATOM 641 N N . SER A 1 82 ? 10.672 5.582 -0.284 1 98.88 82 SER A N 1
ATOM 642 C CA . SER A 1 82 ? 9.508 4.805 0.126 1 98.88 82 SER A CA 1
ATOM 643 C C . SER A 1 82 ? 9.594 4.41 1.596 1 98.88 82 SER A C 1
ATOM 645 O O . SER A 1 82 ? 10.688 4.398 2.178 1 98.88 82 SER A O 1
ATOM 647 N N . GLY A 1 83 ? 8.445 4.094 2.156 1 98.75 83 GLY A N 1
ATOM 648 C CA . GLY A 1 83 ? 8.367 3.59 3.518 1 98.75 83 GLY A CA 1
ATOM 649 C C . GLY A 1 83 ? 6.992 3.041 3.869 1 98.75 83 GLY A C 1
ATOM 650 O O . GLY A 1 83 ? 6.012 3.324 3.18 1 98.75 83 GLY A O 1
ATOM 651 N N . ARG A 1 84 ? 7.027 2.23 4.887 1 98.81 84 ARG A N 1
ATOM 652 C CA . ARG A 1 84 ? 5.797 1.731 5.488 1 98.81 84 ARG A CA 1
ATOM 653 C C . ARG A 1 84 ? 5.5 2.449 6.805 1 98.81 84 ARG A C 1
ATOM 655 O O . ARG A 1 84 ? 6.352 2.492 7.695 1 98.81 84 ARG A O 1
ATOM 662 N N . TRP A 1 85 ? 4.355 2.99 6.855 1 98.56 85 TRP A N 1
ATOM 663 C CA . TRP A 1 85 ? 3.924 3.688 8.062 1 98.56 85 TRP A CA 1
ATOM 664 C C . TRP A 1 85 ? 2.74 2.977 8.711 1 98.56 85 TRP A C 1
ATOM 666 O O . TRP A 1 85 ? 2.021 2.225 8.047 1 98.56 85 TRP A O 1
ATOM 676 N N . VAL A 1 86 ? 2.605 3.168 9.992 1 98.31 86 VAL A N 1
ATOM 677 C CA . VAL A 1 86 ? 1.472 2.682 10.773 1 98.31 86 VAL A CA 1
ATOM 678 C C . VAL A 1 86 ? 0.769 3.855 11.453 1 98.31 86 VAL A C 1
ATOM 680 O O . VAL A 1 86 ? 1.411 4.672 12.117 1 98.31 86 VAL A O 1
ATOM 683 N N . PHE A 1 87 ? -0.463 3.945 11.281 1 98.06 87 PHE A N 1
ATOM 684 C CA . PHE A 1 87 ? -1.337 4.941 11.891 1 98.06 87 PHE A CA 1
ATOM 685 C C . PHE A 1 87 ? -2.043 4.363 13.109 1 98.06 87 PHE A C 1
ATOM 687 O O . PHE A 1 87 ? -2.521 3.23 13.078 1 98.06 87 PHE A O 1
ATOM 694 N N . ARG A 1 88 ? -2.094 5.125 14.148 1 98.12 88 ARG A N 1
ATOM 695 C CA . ARG A 1 88 ? -2.902 4.855 15.336 1 98.12 88 ARG A CA 1
ATOM 696 C C . ARG A 1 88 ? -3.701 6.086 15.742 1 98.12 88 ARG A C 1
ATOM 698 O O . ARG A 1 88 ? -3.186 7.207 15.711 1 98.12 88 ARG A O 1
ATOM 705 N N . GLY A 1 89 ? -4.879 5.91 16.172 1 97.94 89 GLY A N 1
ATOM 706 C CA . GLY A 1 89 ? -5.711 7.004 16.656 1 97.94 89 GLY A CA 1
ATOM 707 C C . GLY A 1 89 ? -6.969 6.527 17.344 1 97.94 89 GLY A C 1
ATOM 708 O O . GLY A 1 89 ? -7.32 5.348 17.266 1 97.94 89 GLY A O 1
ATOM 709 N N . SER A 1 90 ? -7.559 7.383 18.078 1 98.25 90 SER A N 1
ATOM 710 C CA . SER A 1 90 ? -8.852 7.145 18.719 1 98.25 90 SER A CA 1
ATOM 711 C C . SER A 1 90 ? -9.984 7.812 17.938 1 98.25 90 SER A C 1
ATOM 713 O O . SER A 1 90 ? -10 9.031 17.781 1 98.25 90 SER A O 1
ATOM 715 N N . TYR A 1 91 ? -10.938 7.047 17.5 1 98 91 TYR A N 1
ATOM 716 C CA . TYR A 1 91 ? -12.055 7.539 16.703 1 98 91 TYR A CA 1
ATOM 717 C C . TYR A 1 91 ? -12.875 8.555 17.484 1 98 91 TYR A C 1
ATOM 719 O O . TYR A 1 91 ? -13.195 8.336 18.656 1 98 91 TYR A O 1
ATOM 727 N N . ASN A 1 92 ? -13.234 9.625 16.781 1 96.69 92 ASN A N 1
ATOM 728 C CA . ASN A 1 92 ? -13.875 10.711 17.516 1 96.69 92 ASN A CA 1
ATOM 729 C C . ASN A 1 92 ? -15.398 10.594 17.484 1 96.69 92 ASN A C 1
ATOM 731 O O . ASN A 1 92 ? -16.109 11.406 18.078 1 96.69 92 ASN A O 1
ATOM 735 N N . GLY A 1 93 ? -15.969 9.594 16.625 1 94.62 93 GLY A N 1
ATOM 736 C CA . GLY A 1 93 ? -17.406 9.328 16.625 1 94.62 93 GLY A CA 1
ATOM 737 C C . GLY A 1 93 ? -18.156 10.141 15.586 1 94.62 93 GLY A C 1
ATOM 738 O O . GLY A 1 93 ? -19.391 10.195 15.609 1 94.62 93 GLY A O 1
ATOM 739 N N . GLU A 1 94 ? -17.453 10.719 14.625 1 92 94 GLU A N 1
ATOM 740 C CA . GLU A 1 94 ? -18.125 11.719 13.805 1 92 94 GLU A CA 1
ATOM 741 C C . GLU A 1 94 ? -18.359 11.195 12.391 1 92 94 GLU A C 1
ATOM 743 O O . GLU A 1 94 ? -18.953 11.883 11.555 1 92 94 GLU A O 1
ATOM 748 N N . LEU A 1 95 ? -17.891 10.031 12.086 1 89.5 95 LEU A N 1
ATOM 749 C CA . LEU A 1 95 ? -18.156 9.469 10.766 1 89.5 95 LEU A CA 1
ATOM 750 C C . LEU A 1 95 ? -19.594 8.969 10.672 1 89.5 95 LEU A C 1
ATOM 752 O O . LEU A 1 95 ? -20 8.047 11.383 1 89.5 95 LEU A O 1
ATOM 756 N N . PRO A 1 96 ? -20.312 9.555 9.82 1 86.38 96 PRO A N 1
ATOM 757 C CA . PRO A 1 96 ? -21.719 9.141 9.711 1 86.38 96 PRO A CA 1
ATOM 758 C C . PRO A 1 96 ? -21.859 7.648 9.406 1 86.38 96 PRO A C 1
ATOM 760 O O . PRO A 1 96 ? -21.188 7.129 8.516 1 86.38 96 PRO A O 1
ATOM 763 N N . GLY A 1 97 ? -22.656 7 10.258 1 89.5 97 GLY A N 1
ATOM 764 C CA . GLY A 1 97 ? -23.016 5.617 9.984 1 89.5 97 GLY A CA 1
ATOM 765 C C . GLY A 1 97 ? -22.078 4.617 10.641 1 89.5 97 GLY A C 1
ATOM 766 O O . GLY A 1 97 ? -22.344 3.412 10.625 1 89.5 97 GLY A O 1
ATOM 767 N N . ALA A 1 98 ? -21 5.105 11.133 1 91.5 98 ALA A N 1
ATOM 768 C CA . ALA A 1 98 ? -20.109 4.184 11.828 1 91.5 98 ALA A CA 1
ATOM 769 C C . ALA A 1 98 ? -20.75 3.639 13.094 1 91.5 98 ALA A C 1
ATOM 771 O O . ALA A 1 98 ? -21.188 4.406 13.961 1 91.5 98 ALA A O 1
ATOM 772 N N . PRO A 1 99 ? -20.75 2.363 13.156 1 94.94 99 PRO A N 1
ATOM 773 C CA . PRO A 1 99 ? -21.484 1.78 14.281 1 94.94 99 PRO A CA 1
ATOM 774 C C . PRO A 1 99 ? -20.656 1.752 15.562 1 94.94 99 PRO A C 1
ATOM 776 O O . PRO A 1 99 ? -21.188 1.469 16.641 1 94.94 99 PRO A O 1
ATOM 779 N N . VAL A 1 100 ? -19.359 1.971 15.461 1 96.88 100 VAL A N 1
ATOM 780 C CA . VAL A 1 100 ? -18.484 1.856 16.625 1 96.88 100 VAL A CA 1
ATOM 781 C C . VAL A 1 100 ? -18.547 3.141 17.453 1 96.88 100 VAL A C 1
ATOM 783 O O . VAL A 1 100 ? -18.906 4.203 16.938 1 96.88 100 VAL A O 1
ATOM 786 N N . ALA A 1 101 ? -18.203 3.135 18.703 1 96.75 101 ALA A N 1
ATOM 787 C CA . ALA A 1 101 ? -18.297 4.254 19.641 1 96.75 101 ALA A CA 1
ATOM 788 C C . ALA A 1 101 ? -17.078 5.164 19.531 1 96.75 101 ALA A C 1
ATOM 790 O O . ALA A 1 101 ? -15.992 4.719 19.125 1 96.75 101 ALA A O 1
ATOM 791 N N . ALA A 1 102 ? -17.312 6.434 19.891 1 96.88 102 ALA A N 1
ATOM 792 C CA . ALA A 1 102 ? -16.172 7.32 20.094 1 96.88 102 ALA A CA 1
ATOM 793 C C . ALA A 1 102 ? -15.172 6.715 21.078 1 96.88 102 ALA A C 1
ATOM 795 O O . ALA A 1 102 ? -15.57 6.055 22.047 1 96.88 102 ALA A O 1
ATOM 796 N N . GLY A 1 103 ? -13.859 6.934 20.719 1 97.56 103 GLY A N 1
ATOM 797 C CA . GLY A 1 103 ? -12.828 6.391 21.594 1 97.56 103 GLY A CA 1
ATOM 798 C C . GLY A 1 103 ? -12.273 5.062 21.109 1 97.56 103 GLY A C 1
ATOM 799 O O . GLY A 1 103 ? -11.258 4.586 21.609 1 97.56 103 GLY A O 1
ATOM 800 N N . THR A 1 104 ? -12.977 4.445 20.109 1 97.94 104 THR A N 1
ATOM 801 C CA . THR A 1 104 ? -12.477 3.209 19.531 1 97.94 104 THR A CA 1
ATOM 802 C C . THR A 1 104 ? -11.07 3.416 18.953 1 97.94 104 THR A C 1
ATOM 804 O O . THR A 1 104 ? -10.844 4.352 18.188 1 97.94 104 THR A O 1
ATOM 807 N N . GLU A 1 105 ? -10.141 2.564 19.375 1 98.12 105 GLU A N 1
ATOM 808 C CA . GLU A 1 105 ? -8.781 2.635 18.844 1 98.12 105 GLU A CA 1
ATOM 809 C C . GLU A 1 105 ? -8.703 2.016 17.453 1 98.12 105 GLU A C 1
ATOM 811 O O . GLU A 1 105 ? -9.211 0.912 17.219 1 98.12 105 GLU A O 1
ATOM 816 N N . VAL A 1 106 ? -8.141 2.742 16.594 1 97.69 106 VAL A N 1
ATOM 817 C CA . VAL A 1 106 ? -7.961 2.281 15.219 1 97.69 106 VAL A CA 1
ATOM 818 C C . VAL A 1 106 ? -6.473 2.248 14.875 1 97.69 106 VAL A C 1
ATOM 820 O O . VAL A 1 106 ? -5.73 3.174 15.211 1 97.69 106 VAL A O 1
ATOM 823 N N . VAL A 1 107 ? -6.039 1.144 14.273 1 97.88 107 VAL A N 1
ATOM 824 C CA . VAL A 1 107 ? -4.668 0.974 13.797 1 97.88 107 VAL A CA 1
ATOM 825 C C . VAL A 1 107 ? -4.684 0.431 12.367 1 97.88 107 VAL A C 1
ATOM 827 O O . VAL A 1 107 ? -5.348 -0.567 12.078 1 97.88 107 VAL A O 1
ATOM 830 N N . PHE A 1 108 ? -3.994 1.057 11.5 1 97.19 108 PHE A N 1
ATOM 831 C CA . PHE A 1 108 ? -3.832 0.525 10.156 1 97.19 108 PHE A CA 1
ATOM 832 C C . PHE A 1 108 ? -2.518 0.997 9.539 1 97.19 108 PHE A C 1
ATOM 834 O O . PHE A 1 108 ? -1.876 1.91 10.062 1 97.19 108 PHE A O 1
ATOM 841 N N . ALA A 1 109 ? -2.143 0.401 8.422 1 98.19 109 ALA A N 1
ATOM 842 C CA . ALA A 1 109 ? -0.846 0.686 7.816 1 98.19 109 ALA A CA 1
ATOM 843 C C . ALA A 1 109 ? -1.008 1.132 6.363 1 98.19 109 ALA A C 1
ATOM 845 O O . ALA A 1 109 ? -2.096 1.026 5.793 1 98.19 109 ALA A O 1
ATOM 846 N N . GLY A 1 110 ? -0.006 1.607 5.805 1 98 110 GLY A N 1
ATOM 847 C CA . GLY A 1 110 ? 0.145 1.937 4.398 1 98 110 GLY A CA 1
ATOM 848 C C . GLY A 1 110 ? 1.593 1.993 3.949 1 98 110 GLY A C 1
ATOM 849 O O . GLY A 1 110 ? 2.506 1.94 4.777 1 98 110 GLY A O 1
ATOM 850 N N . ILE A 1 111 ? 1.75 1.997 2.703 1 98.69 111 ILE A N 1
ATOM 851 C CA . ILE A 1 111 ? 3.053 2.174 2.07 1 98.69 111 ILE A CA 1
ATOM 852 C C . ILE A 1 111 ? 2.949 3.207 0.952 1 98.69 111 ILE A C 1
ATOM 854 O O . ILE A 1 111 ? 1.971 3.223 0.201 1 98.69 111 ILE A O 1
ATOM 858 N N . ASP A 1 112 ? 3.93 4.07 0.867 1 98.38 112 ASP A N 1
ATOM 859 C CA . ASP A 1 112 ? 3.918 5.07 -0.197 1 98.38 112 ASP A CA 1
ATOM 860 C C . ASP A 1 112 ? 5.285 5.172 -0.873 1 98.38 112 ASP A C 1
ATOM 862 O O . ASP A 1 112 ? 6.273 4.641 -0.365 1 98.38 112 ASP A O 1
ATOM 866 N N . VAL A 1 113 ? 5.305 5.609 -2.08 1 98.75 113 VAL A N 1
ATOM 867 C CA . VAL A 1 113 ? 6.48 5.969 -2.863 1 98.75 113 VAL A CA 1
ATOM 868 C C . VAL A 1 113 ? 6.395 7.438 -3.277 1 98.75 113 VAL A C 1
ATOM 870 O O . VAL A 1 113 ? 5.34 7.906 -3.713 1 98.75 113 VAL A O 1
ATOM 873 N N . MET A 1 114 ? 7.5 8.148 -3.109 1 98.56 114 MET A N 1
ATOM 874 C CA . MET A 1 114 ? 7.602 9.539 -3.549 1 98.56 114 MET A CA 1
ATOM 875 C C . MET A 1 114 ? 8.773 9.727 -4.504 1 98.56 114 MET A C 1
ATOM 877 O O . MET A 1 114 ? 9.844 9.148 -4.301 1 98.56 114 MET A O 1
ATOM 881 N N . ARG A 1 115 ? 8.508 10.492 -5.516 1 98.81 115 ARG A N 1
ATOM 882 C CA . ARG A 1 115 ? 9.602 11.008 -6.332 1 98.81 115 ARG A CA 1
ATOM 883 C C . ARG A 1 115 ? 10.047 12.383 -5.848 1 98.81 115 ARG A C 1
ATOM 885 O O . ARG A 1 115 ? 9.219 13.227 -5.504 1 98.81 115 ARG A O 1
ATOM 892 N N . CYS A 1 116 ? 11.352 12.602 -5.785 1 98.75 116 CYS A N 1
ATOM 893 C CA . CYS A 1 116 ? 11.922 13.844 -5.266 1 98.75 116 CYS A CA 1
ATOM 894 C C . CYS A 1 116 ? 12.742 14.555 -6.336 1 98.75 116 CYS A C 1
ATOM 896 O O . CYS A 1 116 ? 13.391 13.914 -7.16 1 98.75 116 CYS A O 1
ATOM 898 N N . ALA A 1 117 ? 12.688 15.773 -6.336 1 98.19 117 ALA A N 1
ATOM 899 C CA . ALA A 1 117 ? 13.531 16.656 -7.137 1 98.19 117 ALA A CA 1
ATOM 900 C C . ALA A 1 117 ? 13.812 17.969 -6.398 1 98.19 117 ALA A C 1
ATOM 902 O O . ALA A 1 117 ? 12.898 18.594 -5.859 1 98.19 117 ALA A O 1
ATOM 903 N N . ASP A 1 118 ? 15.133 18.328 -6.359 1 96.38 118 ASP A N 1
ATOM 904 C CA . ASP A 1 118 ? 15.562 19.594 -5.785 1 96.38 118 ASP A CA 1
ATOM 905 C C . ASP A 1 118 ? 15.086 19.734 -4.34 1 96.38 118 ASP A C 1
ATOM 907 O O . ASP A 1 118 ? 14.562 20.781 -3.953 1 96.38 118 ASP A O 1
ATOM 911 N N . GLY A 1 119 ? 15.078 18.641 -3.674 1 97.06 119 GLY A N 1
ATOM 912 C CA . GLY A 1 119 ? 14.836 18.656 -2.24 1 97.06 119 GLY A CA 1
ATOM 913 C C . GLY A 1 119 ? 13.359 18.672 -1.888 1 97.06 119 GLY A C 1
ATOM 914 O O . GLY A 1 119 ? 12.992 18.922 -0.737 1 97.06 119 GLY A O 1
ATOM 915 N N . LYS A 1 120 ? 12.484 18.422 -2.832 1 98.56 120 LYS A N 1
ATOM 916 C CA . LYS A 1 120 ? 11.039 18.406 -2.607 1 98.56 120 LYS A CA 1
ATOM 917 C C . LYS A 1 120 ? 10.398 17.188 -3.26 1 98.56 120 LYS A C 1
ATOM 919 O O . LYS A 1 120 ? 10.961 16.609 -4.191 1 98.56 120 LYS A O 1
ATOM 924 N N . PHE A 1 121 ? 9.258 16.812 -2.76 1 98.69 121 PHE A N 1
ATOM 925 C CA . PHE A 1 121 ? 8.461 15.812 -3.453 1 98.69 121 PHE A CA 1
ATOM 926 C C . PHE A 1 121 ? 7.867 16.391 -4.734 1 98.69 121 PHE A C 1
ATOM 928 O O . PHE A 1 121 ? 7.391 17.516 -4.75 1 98.69 121 PHE A O 1
ATOM 935 N N . VAL A 1 122 ? 7.824 15.555 -5.738 1 98.69 122 VAL A N 1
ATOM 936 C CA . VAL A 1 122 ? 7.223 16.031 -6.977 1 98.69 122 VAL A CA 1
ATOM 937 C C . VAL A 1 122 ? 6.105 15.086 -7.406 1 98.69 122 VAL A C 1
ATOM 939 O O . VAL A 1 122 ? 5.254 15.445 -8.227 1 98.69 122 VAL A O 1
ATOM 942 N N . GLU A 1 123 ? 6.082 13.906 -6.902 1 98.69 123 GLU A N 1
ATOM 943 C CA . GLU A 1 123 ? 5.066 12.914 -7.246 1 98.69 123 GLU A CA 1
ATOM 944 C C . GLU A 1 123 ? 4.891 11.891 -6.129 1 98.69 123 GLU A C 1
ATOM 946 O O . GLU A 1 123 ? 5.855 11.539 -5.449 1 98.69 123 GLU A O 1
ATOM 951 N N . TYR A 1 124 ? 3.688 11.445 -5.965 1 98.25 124 TYR A N 1
ATOM 952 C CA . TYR A 1 124 ? 3.328 10.664 -4.789 1 98.25 124 TYR A CA 1
ATOM 953 C C . TYR A 1 124 ? 2.355 9.547 -5.152 1 98.25 124 TYR A C 1
ATOM 955 O O . TYR A 1 124 ? 1.348 9.789 -5.824 1 98.25 124 TYR A O 1
ATOM 963 N N . TRP A 1 125 ? 2.672 8.297 -4.762 1 98.44 125 TRP A N 1
ATOM 964 C CA . TRP A 1 125 ? 1.796 7.129 -4.812 1 98.44 125 TRP A CA 1
ATOM 965 C C . TRP A 1 125 ? 1.602 6.535 -3.42 1 98.44 125 TRP A C 1
ATOM 967 O O . TRP A 1 125 ? 2.557 6.43 -2.645 1 98.44 125 TRP A O 1
ATOM 977 N N . VAL A 1 126 ? 0.37 6.121 -3.137 1 97.81 126 VAL A N 1
ATOM 978 C CA . VAL A 1 126 ? 0.152 5.523 -1.822 1 97.81 126 VAL A CA 1
ATOM 979 C C . VAL A 1 126 ? -0.865 4.391 -1.931 1 97.81 126 VAL A C 1
ATOM 981 O O . VAL A 1 126 ? -1.821 4.477 -2.705 1 97.81 126 VAL A O 1
ATOM 984 N N . SER A 1 127 ? -0.63 3.336 -1.269 1 97.69 127 SER A N 1
ATOM 985 C CA . SER A 1 127 ? -1.602 2.303 -0.924 1 97.69 127 SER A CA 1
ATOM 986 C C . SER A 1 127 ? -1.713 2.131 0.587 1 97.69 127 SER A C 1
ATOM 988 O O . SER A 1 127 ? -0.702 1.974 1.276 1 97.69 127 SER A O 1
ATOM 990 N N . SER A 1 128 ? -2.871 2.186 1.06 1 96.81 128 SER A N 1
ATOM 991 C CA . SER A 1 128 ? -3.15 1.984 2.479 1 96.81 128 SER A CA 1
ATOM 992 C C . SER A 1 128 ? -4.125 0.833 2.691 1 96.81 128 SER A C 1
ATOM 994 O O . SER A 1 128 ? -4.77 0.374 1.746 1 96.81 128 SER A O 1
ATOM 996 N N . ASP A 1 129 ? -4.176 0.329 3.939 1 96.88 129 ASP A N 1
ATOM 997 C CA . ASP A 1 129 ? -5.047 -0.79 4.285 1 96.88 129 ASP A CA 1
ATOM 998 C C . ASP A 1 129 ? -6.457 -0.306 4.613 1 96.88 129 ASP A C 1
ATOM 1000 O O . ASP A 1 129 ? -6.953 -0.525 5.723 1 96.88 129 ASP A O 1
ATOM 1004 N N . GLY A 1 130 ? -7.09 0.201 3.58 1 94.69 130 GLY A N 1
ATOM 1005 C CA . GLY A 1 130 ? -8.375 0.856 3.727 1 94.69 130 GLY A CA 1
ATOM 1006 C C . GLY A 1 130 ? -9.484 -0.089 4.164 1 94.69 130 GLY A C 1
ATOM 1007 O O . GLY A 1 130 ? -10.359 0.293 4.938 1 94.69 130 GLY A O 1
ATOM 1008 N N . LEU A 1 131 ? -9.477 -1.291 3.646 1 94.5 131 LEU A N 1
ATOM 1009 C CA . LEU A 1 131 ? -10.484 -2.275 4.031 1 94.5 131 LEU A CA 1
ATOM 1010 C C . LEU A 1 131 ? -10.383 -2.604 5.516 1 94.5 131 LEU A C 1
ATOM 1012 O O . LEU A 1 131 ? -11.398 -2.68 6.207 1 94.5 131 LEU A O 1
ATOM 1016 N N . GLU A 1 132 ? -9.172 -2.809 5.98 1 95.31 132 GLU A N 1
ATOM 1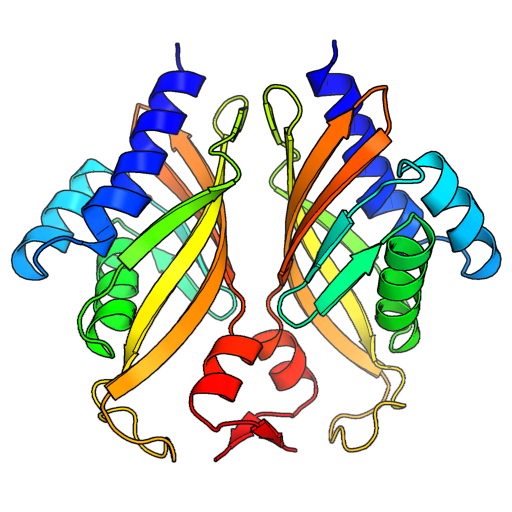017 C CA . GLU A 1 132 ? -8.969 -3.072 7.402 1 95.31 132 GLU A CA 1
ATOM 1018 C C . GLU A 1 132 ? -9.414 -1.888 8.25 1 95.31 132 GLU A C 1
ATOM 1020 O O . GLU A 1 132 ? -10.016 -2.072 9.312 1 95.31 132 GLU A O 1
ATOM 1025 N N . PHE A 1 133 ? -9.078 -0.713 7.844 1 95.38 133 PHE A N 1
ATOM 1026 C CA . PHE A 1 133 ? -9.508 0.519 8.492 1 95.38 133 PHE A CA 1
ATOM 1027 C C . PHE A 1 133 ? -11.031 0.552 8.641 1 95.38 133 PHE A C 1
ATOM 1029 O O . PHE A 1 133 ? -11.547 0.763 9.734 1 95.38 133 PHE A O 1
ATOM 1036 N N . MET A 1 134 ? -11.727 0.277 7.551 1 94.88 134 MET A N 1
ATOM 1037 C CA . MET A 1 134 ? -13.188 0.311 7.555 1 94.88 134 MET A CA 1
ATOM 1038 C C . MET A 1 134 ? -13.758 -0.768 8.469 1 94.88 134 MET A C 1
ATOM 1040 O O . MET A 1 134 ? -14.719 -0.525 9.195 1 94.88 134 MET A O 1
ATOM 1044 N N . LYS A 1 135 ? -13.195 -1.9 8.422 1 95.81 135 LYS A N 1
ATOM 1045 C CA . LYS A 1 135 ? -13.648 -2.994 9.273 1 95.81 135 LYS A CA 1
ATOM 1046 C C . LYS A 1 135 ? -13.555 -2.615 10.75 1 95.81 135 LYS A C 1
ATOM 1048 O O . LYS A 1 135 ? -14.445 -2.928 11.539 1 95.81 135 LYS A O 1
ATOM 1053 N N . GLN A 1 136 ? -12.484 -1.996 11.148 1 96.75 136 GLN A N 1
ATOM 1054 C CA . GLN A 1 136 ? -12.281 -1.587 12.531 1 96.75 136 GLN A CA 1
ATOM 1055 C C . GLN A 1 136 ? -13.312 -0.554 12.961 1 96.75 136 GLN A C 1
ATOM 1057 O O . GLN A 1 136 ? -13.609 -0.427 14.156 1 96.75 136 GLN A O 1
ATOM 1062 N N . LEU A 1 137 ? -13.852 0.167 11.977 1 96.5 137 LEU A N 1
ATOM 1063 C CA . LEU A 1 137 ? -14.891 1.148 12.266 1 96.5 137 LEU A CA 1
ATOM 1064 C C . LEU A 1 137 ? -16.266 0.516 12.18 1 96.5 137 LEU A C 1
ATOM 1066 O O . LEU A 1 137 ? -17.281 1.216 12.258 1 96.5 137 LEU A O 1
ATOM 1070 N N . GLY A 1 138 ? -16.328 -0.791 11.883 1 96.12 138 GLY A N 1
ATOM 1071 C CA . GLY A 1 138 ? -17.578 -1.532 11.945 1 96.12 138 GLY A CA 1
ATOM 1072 C C . GLY A 1 138 ? -18.234 -1.692 10.586 1 96.12 138 GLY A C 1
ATOM 1073 O O . GLY A 1 138 ? -19.359 -2.166 10.492 1 96.12 138 GLY A O 1
ATOM 1074 N N . PHE A 1 139 ? -17.531 -1.293 9.531 1 95.88 139 PHE A N 1
ATOM 1075 C CA . PHE A 1 139 ? -18.078 -1.458 8.188 1 95.88 139 PHE A CA 1
ATOM 1076 C C . PHE A 1 139 ? -17.625 -2.781 7.578 1 95.88 139 PHE A C 1
ATOM 1078 O O . PHE A 1 139 ? -16.547 -3.273 7.887 1 95.88 139 PHE A O 1
ATOM 1085 N N . THR A 1 140 ? -18.484 -3.352 6.75 1 93.88 140 THR A N 1
ATOM 1086 C CA . THR A 1 140 ? -18.172 -4.566 6.012 1 93.88 140 THR A CA 1
ATOM 1087 C C . THR A 1 140 ? -18.594 -4.441 4.551 1 93.88 140 THR A C 1
ATOM 1089 O O . THR A 1 140 ? -19.594 -3.773 4.246 1 93.88 140 THR A O 1
ATOM 1092 N N . PRO A 1 141 ? -17.766 -4.961 3.695 1 93 141 PRO A N 1
ATOM 1093 C CA . PRO A 1 141 ? -18.188 -4.945 2.297 1 93 141 PRO A CA 1
ATOM 1094 C C . PRO A 1 141 ? -19.469 -5.762 2.064 1 93 141 PRO A C 1
ATOM 1096 O O . PRO A 1 141 ? -19.531 -6.93 2.459 1 93 141 PRO A O 1
ATOM 1099 N N . LYS A 1 142 ? -20.438 -5.188 1.512 1 94.25 142 LYS A N 1
ATOM 1100 C CA . LYS A 1 142 ? -21.688 -5.828 1.142 1 94.25 142 LYS A CA 1
ATOM 1101 C C . LYS A 1 142 ? -22.094 -5.461 -0.285 1 94.25 142 LYS A C 1
ATOM 1103 O O . LYS A 1 142 ? -21.75 -4.387 -0.777 1 94.25 142 LYS A O 1
ATOM 1108 N N . PRO A 1 143 ? -22.703 -6.418 -0.991 1 92.5 143 PRO A N 1
ATOM 1109 C CA . PRO A 1 143 ? -23.141 -6.113 -2.352 1 92.5 143 PRO A CA 1
ATOM 1110 C C . PRO A 1 143 ? -24.109 -4.938 -2.406 1 92.5 143 PRO A C 1
ATOM 1112 O O . PRO A 1 143 ? -24.828 -4.676 -1.436 1 92.5 143 PRO A O 1
ATOM 1115 N N . MET B 1 1 ? 25.906 -3.51 -6.285 1 86.19 1 MET B N 1
ATOM 1116 C CA . MET B 1 1 ? 25.812 -4.953 -6.492 1 86.19 1 MET B CA 1
ATOM 1117 C C . MET B 1 1 ? 24.625 -5.539 -5.746 1 86.19 1 MET B C 1
ATOM 1119 O O . MET B 1 1 ? 23.656 -5.969 -6.367 1 86.19 1 MET B O 1
ATOM 1123 N N . GLN B 1 2 ? 24.516 -5.445 -4.383 1 91.62 2 GLN B N 1
ATOM 1124 C CA . GLN B 1 2 ? 23.453 -6.055 -3.59 1 91.62 2 GLN B CA 1
ATOM 1125 C C . GLN B 1 2 ? 22.094 -5.449 -3.936 1 91.62 2 GLN B C 1
ATOM 1127 O O . GLN B 1 2 ? 21.109 -6.172 -4.098 1 91.62 2 GLN B O 1
ATOM 1132 N N . THR B 1 3 ? 22.031 -4.164 -4.141 1 94.19 3 THR B N 1
ATOM 1133 C CA . THR B 1 3 ? 20.781 -3.473 -4.441 1 94.19 3 THR B CA 1
ATOM 1134 C C . THR B 1 3 ? 20.25 -3.891 -5.805 1 94.19 3 THR B C 1
ATOM 1136 O O . THR B 1 3 ? 19.031 -4.051 -5.98 1 94.19 3 THR B O 1
ATOM 1139 N N . GLU B 1 4 ? 21.125 -4.012 -6.707 1 96.12 4 GLU B N 1
ATOM 1140 C CA . GLU B 1 4 ? 20.703 -4.449 -8.031 1 96.12 4 GLU B CA 1
ATOM 1141 C C . GLU B 1 4 ? 20.172 -5.875 -8 1 96.12 4 GLU B C 1
ATOM 1143 O O . GLU B 1 4 ? 19.203 -6.195 -8.695 1 96.12 4 GLU B O 1
ATOM 1148 N N . ARG B 1 5 ? 20.812 -6.699 -7.238 1 97.06 5 ARG B N 1
ATOM 1149 C CA . ARG B 1 5 ? 20.344 -8.07 -7.07 1 97.06 5 ARG B CA 1
ATOM 1150 C C . ARG B 1 5 ? 18.953 -8.094 -6.43 1 97.06 5 ARG B C 1
ATOM 1152 O O . ARG B 1 5 ? 18.094 -8.891 -6.82 1 97.06 5 ARG B O 1
ATOM 1159 N N . ASN B 1 6 ? 18.766 -7.238 -5.422 1 98.38 6 ASN B N 1
ATOM 1160 C CA . ASN B 1 6 ? 17.469 -7.145 -4.777 1 98.38 6 ASN B CA 1
ATOM 1161 C C . ASN B 1 6 ? 16.391 -6.684 -5.758 1 98.38 6 ASN B C 1
ATOM 1163 O O . ASN B 1 6 ? 15.258 -7.16 -5.711 1 98.38 6 ASN B O 1
ATOM 1167 N N . LYS B 1 7 ? 16.781 -5.785 -6.637 1 98.44 7 LYS B N 1
ATOM 1168 C CA . LYS B 1 7 ? 15.828 -5.301 -7.637 1 98.44 7 LYS B CA 1
ATOM 1169 C C . LYS B 1 7 ? 15.461 -6.398 -8.633 1 98.44 7 LYS B C 1
ATOM 1171 O O . LYS B 1 7 ? 14.312 -6.5 -9.062 1 98.44 7 LYS B O 1
ATOM 1176 N N . LEU B 1 8 ? 16.391 -7.141 -9.031 1 97.94 8 LEU B N 1
ATOM 1177 C CA . LEU B 1 8 ? 16.125 -8.258 -9.93 1 97.94 8 LEU B CA 1
ATOM 1178 C C . LEU B 1 8 ? 15.203 -9.281 -9.266 1 97.94 8 LEU B C 1
ATOM 1180 O O . LEU B 1 8 ? 14.281 -9.797 -9.898 1 97.94 8 LEU B O 1
ATOM 1184 N N . LEU B 1 9 ? 15.5 -9.57 -8.008 1 98.19 9 LEU B N 1
ATOM 1185 C CA . LEU B 1 9 ? 14.648 -10.469 -7.23 1 98.19 9 LEU B CA 1
ATOM 1186 C C . LEU B 1 9 ? 13.219 -9.961 -7.184 1 98.19 9 LEU B C 1
ATOM 1188 O O . LEU B 1 9 ? 12.273 -10.734 -7.355 1 98.19 9 LEU B O 1
ATOM 1192 N N . TYR B 1 10 ? 13.055 -8.703 -6.977 1 98.56 10 TYR B N 1
ATOM 1193 C CA . TYR B 1 10 ? 11.734 -8.086 -6.926 1 98.56 10 TYR B CA 1
ATOM 1194 C C . TYR B 1 10 ? 11.016 -8.227 -8.266 1 98.56 10 TYR B C 1
ATOM 1196 O O . TYR B 1 10 ? 9.82 -8.508 -8.305 1 98.56 10 TYR B O 1
ATOM 1204 N N . ARG B 1 11 ? 11.719 -7.98 -9.352 1 98 11 ARG B N 1
ATOM 1205 C CA . ARG B 1 11 ? 11.109 -8.109 -10.672 1 98 11 ARG B CA 1
ATOM 1206 C C . ARG B 1 11 ? 10.648 -9.539 -10.922 1 98 11 ARG B C 1
ATOM 1208 O O . ARG B 1 11 ? 9.586 -9.758 -11.516 1 98 11 ARG B O 1
ATOM 1215 N N . ARG B 1 12 ? 11.414 -10.484 -10.5 1 97.44 12 ARG B N 1
ATOM 1216 C CA . ARG B 1 12 ? 11 -11.883 -10.633 1 97.44 12 ARG B CA 1
ATOM 1217 C C . ARG B 1 12 ? 9.727 -12.148 -9.844 1 97.44 12 ARG B C 1
ATOM 1219 O O . ARG B 1 12 ? 8.82 -12.836 -10.328 1 97.44 12 ARG B O 1
ATOM 1226 N N . TRP B 1 13 ? 9.672 -11.562 -8.672 1 96.56 13 TRP B N 1
ATOM 1227 C CA . TRP B 1 13 ? 8.523 -11.711 -7.797 1 96.56 13 TRP B CA 1
ATOM 1228 C C . TRP B 1 13 ? 7.25 -11.203 -8.469 1 96.56 13 TRP B C 1
ATOM 1230 O O . TRP B 1 13 ? 6.223 -11.883 -8.477 1 96.56 13 TRP B O 1
ATOM 1240 N N . ILE B 1 14 ? 7.32 -10.039 -9.047 1 97.19 14 ILE B N 1
ATOM 1241 C CA . ILE B 1 14 ? 6.133 -9.43 -9.633 1 97.19 14 ILE B CA 1
ATOM 1242 C C . ILE B 1 14 ? 5.887 -10.016 -11.023 1 97.19 14 ILE B C 1
ATOM 1244 O O . ILE B 1 14 ? 4.781 -10.461 -11.328 1 97.19 14 ILE B O 1
ATOM 1248 N N . GLU B 1 15 ? 6.84 -10.109 -11.836 1 94.94 15 GLU B N 1
ATOM 1249 C CA . GLU B 1 15 ? 6.652 -10.367 -13.266 1 94.94 15 GLU B CA 1
ATOM 1250 C C . GLU B 1 15 ? 6.582 -11.867 -13.547 1 94.94 15 GLU B C 1
ATOM 1252 O O . GLU B 1 15 ? 5.922 -12.297 -14.492 1 94.94 15 GLU B O 1
ATOM 1257 N N . GLU B 1 16 ? 7.25 -12.688 -12.703 1 96.19 16 GLU B N 1
ATOM 1258 C CA . GLU B 1 16 ? 7.223 -14.133 -12.93 1 96.19 16 GLU B CA 1
ATOM 1259 C C . GLU B 1 16 ? 6.148 -14.805 -12.078 1 96.19 16 GLU B C 1
ATOM 1261 O O . GLU B 1 16 ? 5.293 -15.523 -12.602 1 96.19 16 GLU B O 1
ATOM 1266 N N . MET B 1 17 ? 6.141 -14.539 -10.828 1 96.88 17 MET B N 1
ATOM 1267 C CA . MET B 1 17 ? 5.266 -15.25 -9.898 1 96.88 17 MET B CA 1
ATOM 1268 C C . MET B 1 17 ? 3.803 -15.039 -10.266 1 96.88 17 MET B C 1
ATOM 1270 O O . MET B 1 17 ? 3.031 -16 -10.32 1 96.88 17 MET B O 1
ATOM 1274 N N . TRP B 1 18 ? 3.381 -13.844 -10.578 1 95.88 18 TRP B N 1
ATOM 1275 C CA . TRP B 1 18 ? 1.977 -13.508 -10.781 1 95.88 18 TRP B CA 1
ATOM 1276 C C . TRP B 1 18 ? 1.501 -13.977 -12.156 1 95.88 18 TRP B C 1
ATOM 1278 O O . TRP B 1 18 ? 0.299 -13.992 -12.43 1 95.88 18 TRP B O 1
ATOM 1288 N N . HIS B 1 19 ? 2.406 -14.422 -12.984 1 96.94 19 HIS B N 1
ATOM 1289 C CA . HIS B 1 19 ? 2.072 -14.891 -14.328 1 96.94 19 HIS B CA 1
ATOM 1290 C C . HIS B 1 19 ? 2.412 -16.375 -14.492 1 96.94 19 HIS B C 1
ATOM 1292 O O . HIS B 1 19 ? 2.289 -16.922 -15.586 1 96.94 19 HIS B O 1
ATOM 1298 N N . ALA B 1 20 ? 2.855 -16.984 -13.43 1 95.94 20 ALA B N 1
ATOM 1299 C CA . ALA B 1 20 ? 3.299 -18.375 -13.484 1 95.94 20 ALA B CA 1
ATOM 1300 C C . ALA B 1 20 ? 2.109 -19.328 -13.539 1 95.94 20 ALA B C 1
ATOM 1302 O O . ALA B 1 20 ? 1.023 -19 -13.047 1 95.94 20 ALA B O 1
ATOM 1303 N N . ASP B 1 21 ? 2.34 -20.516 -14.117 1 95.38 21 ASP B N 1
ATOM 1304 C CA . ASP B 1 21 ? 1.417 -21.625 -13.922 1 95.38 21 ASP B CA 1
ATOM 1305 C C . ASP B 1 21 ? 1.291 -21.984 -12.445 1 95.38 21 ASP B C 1
ATOM 1307 O O . ASP B 1 21 ? 2.299 -22.141 -11.75 1 95.38 21 ASP B O 1
ATOM 1311 N N . PRO B 1 22 ? 0.046 -22.109 -12.07 1 94.12 22 PRO B N 1
ATOM 1312 C CA . PRO B 1 22 ? -0.161 -22.438 -10.656 1 94.12 22 PRO B CA 1
ATOM 1313 C C . PRO B 1 22 ? 0.666 -23.625 -10.203 1 94.12 22 PRO B C 1
ATOM 1315 O O . PRO B 1 22 ? 1.129 -23.672 -9.062 1 94.12 22 PRO B O 1
ATOM 1318 N N . ALA B 1 23 ? 0.933 -24.531 -11.008 1 94.75 23 ALA B N 1
ATOM 1319 C CA . ALA B 1 23 ? 1.674 -25.75 -10.68 1 94.75 23 ALA B CA 1
ATOM 1320 C C . ALA B 1 23 ? 3.131 -25.438 -10.352 1 94.75 23 ALA B C 1
ATOM 1322 O O . ALA B 1 23 ? 3.82 -26.234 -9.719 1 94.75 23 ALA B O 1
ATOM 1323 N N . ASN B 1 24 ? 3.6 -24.266 -10.719 1 96.94 24 ASN B N 1
ATOM 1324 C CA . ASN B 1 24 ? 5.004 -23.906 -10.555 1 96.94 24 ASN B CA 1
ATOM 1325 C C . ASN B 1 24 ? 5.199 -22.906 -9.43 1 96.94 24 ASN B C 1
ATOM 1327 O O . ASN B 1 24 ? 6.328 -22.531 -9.102 1 96.94 24 ASN B O 1
ATOM 1331 N N . MET B 1 25 ? 4.168 -22.484 -8.82 1 97.44 25 MET B N 1
ATOM 1332 C CA . MET B 1 25 ? 4.242 -21.359 -7.891 1 97.44 25 MET B CA 1
ATOM 1333 C C . MET B 1 25 ? 4.988 -21.734 -6.621 1 97.44 25 MET B C 1
ATOM 1335 O O . MET B 1 25 ? 5.719 -20.922 -6.055 1 97.44 25 MET B O 1
ATOM 1339 N N . ASP B 1 26 ? 4.801 -22.953 -6.238 1 97.5 26 ASP B N 1
ATOM 1340 C CA . ASP B 1 26 ? 5.488 -23.391 -5.027 1 97.5 26 ASP B CA 1
ATOM 1341 C C . ASP B 1 26 ? 7 -23.406 -5.23 1 97.5 26 ASP B C 1
ATOM 1343 O O . ASP B 1 26 ? 7.754 -22.969 -4.359 1 97.5 26 ASP B O 1
ATOM 1347 N N . GLN B 1 27 ? 7.418 -23.906 -6.281 1 97.69 27 GLN B N 1
ATOM 1348 C CA . GLN B 1 27 ? 8.844 -23.953 -6.586 1 97.69 27 GLN B CA 1
ATOM 1349 C C . GLN B 1 27 ? 9.422 -22.547 -6.727 1 97.69 27 GLN B C 1
ATOM 1351 O O . GLN B 1 27 ? 10.5 -22.25 -6.199 1 97.69 27 GLN B O 1
ATOM 1356 N N . LEU B 1 28 ? 8.727 -21.719 -7.488 1 97.94 28 LEU B N 1
ATOM 1357 C CA . LEU B 1 28 ? 9.172 -20.328 -7.652 1 97.94 28 LEU B CA 1
ATOM 1358 C C . LEU B 1 28 ? 9.266 -19.625 -6.301 1 97.94 28 LEU B C 1
ATOM 1360 O O . LEU B 1 28 ? 10.227 -18.906 -6.039 1 97.94 28 LEU B O 1
ATOM 1364 N N . ALA B 1 29 ? 8.273 -19.828 -5.449 1 98.38 29 ALA B N 1
ATOM 1365 C CA . ALA B 1 29 ? 8.289 -19.234 -4.113 1 98.38 29 ALA B CA 1
ATOM 1366 C C . ALA B 1 29 ? 9.516 -19.688 -3.326 1 98.38 29 ALA B C 1
ATOM 1368 O O . ALA B 1 29 ? 10.148 -18.891 -2.629 1 98.38 29 ALA B O 1
ATOM 1369 N N . ALA B 1 30 ? 9.844 -20.953 -3.459 1 98.19 30 ALA B N 1
ATOM 1370 C CA . ALA B 1 30 ? 10.992 -21.5 -2.75 1 98.19 30 ALA B CA 1
ATOM 1371 C C . ALA B 1 30 ? 12.297 -20.906 -3.271 1 98.19 30 ALA B C 1
ATOM 1373 O O . ALA B 1 30 ? 13.281 -20.797 -2.535 1 98.19 30 ALA B O 1
ATOM 1374 N N . GLU B 1 31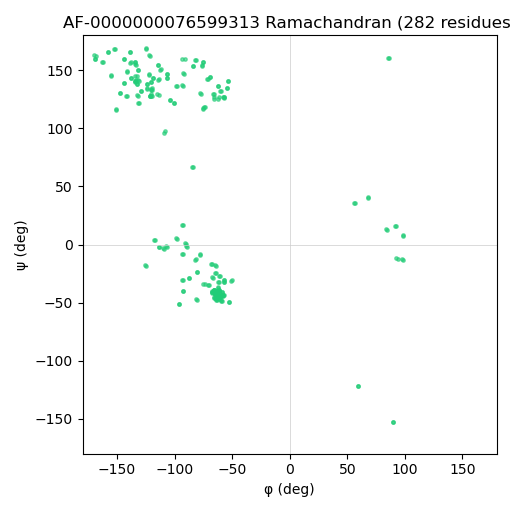 ? 12.359 -20.5 -4.477 1 98.06 31 GLU B N 1
ATOM 1375 C CA . GLU B 1 31 ? 13.523 -19.844 -5.066 1 98.06 31 GLU B CA 1
ATOM 1376 C C . GLU B 1 31 ? 13.641 -18.406 -4.578 1 98.06 31 GLU B C 1
ATOM 1378 O O . GLU B 1 31 ? 14.75 -17.891 -4.406 1 98.06 31 GLU B O 1
ATOM 1383 N N . LEU B 1 32 ? 12.578 -17.781 -4.363 1 98.5 32 LEU B N 1
ATOM 1384 C CA . LEU B 1 32 ? 12.555 -16.344 -4.125 1 98.5 32 LEU B CA 1
ATOM 1385 C C . LEU B 1 32 ? 12.633 -16.031 -2.633 1 98.5 32 LEU B C 1
ATOM 1387 O O . LEU B 1 32 ? 13.141 -14.992 -2.234 1 98.5 32 LEU B O 1
ATOM 1391 N N . ALA B 1 33 ? 12.094 -16.938 -1.817 1 98.62 33 ALA B N 1
ATOM 1392 C CA . ALA B 1 33 ? 11.953 -16.625 -0.396 1 98.62 33 ALA B CA 1
ATOM 1393 C C . ALA B 1 33 ? 12.688 -17.656 0.462 1 98.62 33 ALA B C 1
ATOM 1395 O O . ALA B 1 33 ? 12.695 -18.844 0.145 1 98.62 33 ALA B O 1
ATOM 1396 N N . ALA B 1 34 ? 13.219 -17.203 1.565 1 98.69 34 ALA B N 1
ATOM 1397 C CA . ALA B 1 34 ? 13.945 -18.047 2.5 1 98.69 34 ALA B CA 1
ATOM 1398 C C . ALA B 1 34 ? 12.992 -18.922 3.309 1 98.69 34 ALA B C 1
ATOM 1400 O O . ALA B 1 34 ? 11.82 -18.562 3.482 1 98.69 34 ALA B O 1
ATOM 1401 N N . PRO B 1 35 ? 13.422 -20.031 3.846 1 97.69 35 PRO B N 1
ATOM 1402 C CA . PRO B 1 35 ? 12.562 -20.891 4.664 1 97.69 35 PRO B CA 1
ATOM 1403 C C . PRO B 1 35 ? 11.953 -20.156 5.855 1 97.69 35 PRO B C 1
ATOM 1405 O O . PRO B 1 35 ? 10.836 -20.469 6.266 1 97.69 35 PRO B O 1
ATOM 1408 N N . GLY B 1 36 ? 12.633 -19.172 6.406 1 97.19 36 GLY B N 1
ATOM 1409 C CA . GLY B 1 36 ? 12.156 -18.422 7.551 1 97.19 36 GLY B CA 1
ATOM 1410 C C . GLY B 1 36 ? 11.406 -17.156 7.168 1 97.19 36 GLY B C 1
ATOM 1411 O O . GLY B 1 36 ? 11.211 -16.266 7.996 1 97.19 36 GLY B O 1
ATOM 1412 N N . PHE B 1 37 ? 11.023 -17.141 5.953 1 97.94 37 PHE B N 1
ATOM 1413 C CA . PHE B 1 37 ? 10.32 -16 5.395 1 97.94 37 PHE B CA 1
ATOM 1414 C C . PHE B 1 37 ? 9.086 -15.664 6.227 1 97.94 37 PHE B C 1
ATOM 1416 O O . PHE B 1 37 ? 8.352 -16.562 6.641 1 97.94 37 PHE B O 1
ATOM 1423 N N . VAL B 1 38 ? 8.875 -14.312 6.535 1 98.25 38 VAL B N 1
ATOM 1424 C CA . VAL B 1 38 ? 7.715 -13.812 7.266 1 98.25 38 VAL B CA 1
ATOM 1425 C C . VAL B 1 38 ? 6.957 -12.805 6.402 1 98.25 38 VAL B C 1
ATOM 1427 O O . VAL B 1 38 ? 7.547 -11.867 5.867 1 98.25 38 VAL B O 1
ATOM 1430 N N . ALA B 1 39 ? 5.711 -13.031 6.305 1 97.19 39 ALA B N 1
ATOM 1431 C CA . ALA B 1 39 ? 4.855 -12.141 5.523 1 97.19 39 ALA B CA 1
ATOM 1432 C C . ALA B 1 39 ? 3.844 -11.43 6.414 1 97.19 39 ALA B C 1
ATOM 1434 O O . ALA B 1 39 ? 3.133 -12.07 7.191 1 97.19 39 ALA B O 1
ATOM 1435 N N . HIS B 1 40 ? 3.777 -10.094 6.27 1 96.75 40 HIS B N 1
ATOM 1436 C CA . HIS B 1 40 ? 2.836 -9.25 7 1 96.75 40 HIS B CA 1
ATOM 1437 C C . HIS B 1 40 ? 1.754 -8.703 6.078 1 96.75 40 HIS B C 1
ATOM 1439 O O . HIS B 1 40 ? 1.957 -7.688 5.41 1 96.75 40 HIS B O 1
ATOM 1445 N N . TRP B 1 41 ? 0.624 -9.367 6.031 1 91.81 41 TRP B N 1
ATOM 1446 C CA . TRP B 1 41 ? -0.581 -8.844 5.395 1 91.81 41 TRP B CA 1
ATOM 1447 C C . TRP B 1 41 ? -1.444 -8.086 6.398 1 91.81 41 TRP B C 1
ATOM 1449 O O . TRP B 1 41 ? -1.297 -8.266 7.609 1 91.81 41 TRP B O 1
ATOM 1459 N N . PRO B 1 42 ? -2.309 -7.242 5.875 1 86.62 42 PRO B N 1
ATOM 1460 C CA . PRO B 1 42 ? -3.094 -6.426 6.805 1 86.62 42 PRO B CA 1
ATOM 1461 C C . PRO B 1 42 ? -3.893 -7.27 7.801 1 86.62 42 PRO B C 1
ATOM 1463 O O . PRO B 1 42 ? -4.07 -6.863 8.953 1 86.62 42 PRO B O 1
ATOM 1466 N N . ASP B 1 43 ? -4.301 -8.391 7.375 1 85.06 43 ASP B N 1
ATOM 1467 C CA . ASP B 1 43 ? -5.234 -9.133 8.219 1 85.06 43 ASP B CA 1
ATOM 1468 C C . ASP B 1 43 ? -4.598 -10.422 8.742 1 85.06 43 ASP B C 1
ATOM 1470 O O . ASP B 1 43 ? -5.238 -11.188 9.461 1 85.06 43 ASP B O 1
ATOM 1474 N N . ARG B 1 44 ? -3.352 -10.641 8.297 1 88.94 44 ARG B N 1
ATOM 1475 C CA . ARG B 1 44 ? -2.77 -11.898 8.742 1 88.94 44 ARG B CA 1
ATOM 1476 C C . ARG B 1 44 ? -1.254 -11.891 8.586 1 88.94 44 ARG B C 1
ATOM 1478 O O . ARG B 1 44 ? -0.709 -11.094 7.82 1 88.94 44 ARG B O 1
ATOM 1485 N N . GLU B 1 45 ? -0.688 -12.734 9.375 1 94.5 45 GLU B N 1
ATOM 1486 C CA . GLU B 1 45 ? 0.719 -13.086 9.203 1 94.5 45 GLU B CA 1
ATOM 1487 C C . GLU B 1 45 ? 0.877 -14.547 8.805 1 94.5 45 GLU B C 1
ATOM 1489 O O . GLU B 1 45 ? 0.083 -15.398 9.203 1 94.5 45 GLU B O 1
ATOM 1494 N N . ALA B 1 46 ? 1.797 -14.789 7.938 1 95.19 46 ALA B N 1
ATOM 1495 C CA . ALA B 1 46 ? 2.104 -16.156 7.531 1 95.19 46 ALA B CA 1
ATOM 1496 C C . ALA B 1 46 ? 3.609 -16.375 7.41 1 95.19 46 ALA B C 1
ATOM 1498 O O . ALA B 1 46 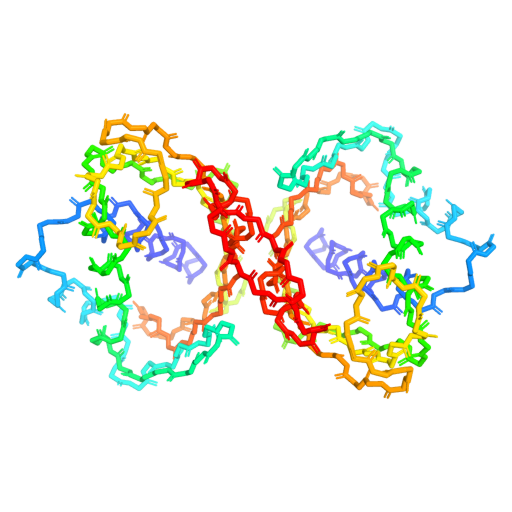? 4.379 -15.406 7.418 1 95.19 46 ALA B O 1
ATOM 1499 N N . ARG B 1 47 ? 3.992 -17.641 7.344 1 97.31 47 ARG B N 1
ATOM 1500 C CA . ARG B 1 47 ? 5.414 -17.969 7.316 1 97.31 47 ARG B CA 1
ATOM 1501 C C . ARG B 1 47 ? 5.723 -18.953 6.203 1 97.31 47 ARG B C 1
ATOM 1503 O O . ARG B 1 47 ? 4.875 -19.781 5.844 1 97.31 47 ARG B O 1
ATOM 1510 N N . GLY B 1 48 ? 6.98 -18.766 5.754 1 97.88 48 GLY B N 1
ATOM 1511 C CA . GLY B 1 48 ? 7.492 -19.688 4.758 1 97.88 48 GLY B CA 1
ATOM 1512 C C . GLY B 1 48 ? 7.145 -19.297 3.334 1 97.88 48 GLY B C 1
ATOM 1513 O O . GLY B 1 48 ? 6.215 -18.516 3.113 1 97.88 48 GLY B O 1
ATOM 1514 N N . PRO B 1 49 ? 7.938 -19.875 2.369 1 97.81 49 PRO B N 1
ATOM 1515 C CA . PRO B 1 49 ? 7.699 -19.547 0.959 1 97.81 49 PRO B CA 1
ATOM 1516 C C . PRO B 1 49 ? 6.309 -19.953 0.488 1 97.81 49 PRO B C 1
ATOM 1518 O O . PRO B 1 49 ? 5.742 -19.328 -0.411 1 97.81 49 PRO B O 1
ATOM 1521 N N . GLU B 1 50 ? 5.734 -20.938 1.086 1 96.19 50 GLU B N 1
ATOM 1522 C CA . GLU B 1 50 ? 4.406 -21.406 0.705 1 96.19 50 GLU B CA 1
ATOM 1523 C C . GLU B 1 50 ? 3.355 -20.312 0.896 1 96.19 50 GLU B C 1
ATOM 1525 O O . GLU B 1 50 ? 2.365 -20.266 0.166 1 96.19 50 GLU B O 1
ATOM 1530 N N . ALA B 1 51 ? 3.561 -19.469 1.894 1 95.44 51 ALA B N 1
ATOM 1531 C CA . ALA B 1 51 ? 2.635 -18.359 2.137 1 95.44 51 ALA B CA 1
ATOM 1532 C C . ALA B 1 51 ? 2.584 -17.422 0.939 1 95.44 51 ALA B C 1
ATOM 1534 O O . ALA B 1 51 ? 1.514 -16.922 0.573 1 95.44 51 ALA B O 1
ATOM 1535 N N . LEU B 1 52 ? 3.742 -17.156 0.307 1 94.69 52 LEU B N 1
ATOM 1536 C CA . LEU B 1 52 ? 3.818 -16.312 -0.885 1 94.69 52 LEU B CA 1
ATOM 1537 C C . LEU B 1 52 ? 3.041 -16.938 -2.039 1 94.69 52 LEU B C 1
ATOM 1539 O O . LEU B 1 52 ? 2.256 -16.266 -2.703 1 94.69 52 LEU B O 1
ATOM 1543 N N . ALA B 1 53 ? 3.27 -18.203 -2.215 1 96.56 53 ALA B N 1
ATOM 1544 C CA . ALA B 1 53 ? 2.6 -18.922 -3.301 1 96.56 53 ALA B CA 1
ATOM 1545 C C . ALA B 1 53 ? 1.088 -18.922 -3.098 1 96.56 53 ALA B C 1
ATOM 1547 O O . ALA B 1 53 ? 0.327 -18.719 -4.043 1 96.56 53 ALA B O 1
ATOM 1548 N N . GLU B 1 54 ? 0.665 -19.156 -1.926 1 94.31 54 GLU B N 1
ATOM 1549 C CA . GLU B 1 54 ? -0.761 -19.234 -1.621 1 94.31 54 GLU B CA 1
ATOM 1550 C C . GLU B 1 54 ? -1.444 -17.891 -1.83 1 94.31 54 GLU B C 1
ATOM 1552 O O . GLU B 1 54 ? -2.574 -17.828 -2.318 1 94.31 54 GLU B O 1
ATOM 1557 N N . MET B 1 55 ? -0.811 -16.906 -1.407 1 91.75 55 MET B N 1
ATOM 1558 C CA . MET B 1 55 ? -1.364 -15.57 -1.589 1 91.75 55 MET B CA 1
ATOM 1559 C C . MET B 1 55 ? -1.589 -15.273 -3.066 1 91.75 55 MET B C 1
ATOM 1561 O O . MET B 1 55 ? -2.66 -14.797 -3.453 1 91.75 55 MET B O 1
ATOM 1565 N N . VAL B 1 56 ? -0.566 -15.531 -3.887 1 95.44 56 VAL B N 1
ATOM 1566 C CA . VAL B 1 56 ? -0.654 -15.258 -5.316 1 95.44 56 VAL B CA 1
ATOM 1567 C C . VAL B 1 56 ? -1.718 -16.156 -5.949 1 95.44 56 VAL B C 1
ATOM 1569 O O . VAL B 1 56 ? -2.541 -15.688 -6.742 1 95.44 56 VAL B O 1
ATOM 1572 N N . ARG B 1 57 ? -1.738 -17.406 -5.551 1 95.44 57 ARG B N 1
ATOM 1573 C CA . ARG B 1 57 ? -2.703 -18.375 -6.082 1 95.44 57 ARG B CA 1
ATOM 1574 C C . ARG B 1 57 ? -4.133 -17.922 -5.812 1 95.44 57 ARG B C 1
ATOM 1576 O O . ARG B 1 57 ? -4.988 -17.984 -6.699 1 95.44 57 ARG B O 1
ATOM 1583 N N . ARG B 1 58 ? -4.406 -17.469 -4.648 1 91.25 58 ARG B N 1
ATOM 1584 C CA . ARG B 1 58 ? -5.73 -16.969 -4.297 1 91.25 58 ARG B CA 1
ATOM 1585 C C . ARG B 1 58 ? -6.086 -15.734 -5.117 1 91.25 58 ARG B C 1
ATOM 1587 O O . ARG B 1 58 ? -7.227 -15.586 -5.562 1 91.25 58 ARG B O 1
ATOM 1594 N N . GLY B 1 59 ? -5.156 -14.875 -5.27 1 91.56 59 GLY B N 1
ATOM 1595 C CA . GLY B 1 59 ? -5.383 -13.648 -6.02 1 91.56 59 GLY B CA 1
ATOM 1596 C C . GLY B 1 59 ? -5.699 -13.898 -7.48 1 91.56 59 GLY B C 1
ATOM 1597 O O . GLY B 1 59 ? -6.68 -13.367 -8.008 1 91.56 59 GLY B O 1
ATOM 1598 N N . VAL B 1 60 ? -4.945 -14.727 -8.094 1 94.69 60 VAL B N 1
ATOM 1599 C CA . VAL B 1 60 ? -5.082 -14.898 -9.539 1 94.69 60 VAL B CA 1
ATOM 1600 C C . VAL B 1 60 ? -6.262 -15.82 -9.844 1 94.69 60 VAL B C 1
ATOM 1602 O O . VAL B 1 60 ? -6.824 -15.781 -10.938 1 94.69 60 VAL B O 1
ATOM 1605 N N . SER B 1 61 ? -6.648 -16.672 -8.891 1 94.5 61 SER B N 1
ATOM 1606 C CA . SER B 1 61 ? -7.688 -17.672 -9.109 1 94.5 61 SER B CA 1
ATOM 1607 C C . SER B 1 61 ? -9.039 -17.031 -9.391 1 94.5 61 SER B C 1
ATOM 1609 O O . SER B 1 61 ? -9.93 -17.656 -9.961 1 94.5 61 SER B O 1
ATOM 1611 N N . MET B 1 62 ? -9.219 -15.82 -9.07 1 94.81 62 MET B N 1
ATOM 1612 C CA . MET B 1 62 ? -10.492 -15.125 -9.227 1 94.81 62 MET B CA 1
ATOM 1613 C C . MET B 1 62 ? -10.594 -14.469 -10.594 1 94.81 62 MET B C 1
ATOM 1615 O O . MET B 1 62 ? -11.633 -13.906 -10.945 1 94.81 62 MET B O 1
ATOM 1619 N N . PHE B 1 63 ? -9.547 -14.602 -11.359 1 96.75 63 PHE B N 1
ATOM 1620 C CA . PHE B 1 63 ? -9.477 -13.797 -12.57 1 96.75 63 PHE B CA 1
ATOM 1621 C C . PHE B 1 63 ? -8.945 -14.625 -13.742 1 96.75 63 PHE B C 1
ATOM 1623 O O . PHE B 1 63 ? -8.273 -15.641 -13.531 1 96.75 63 PHE B O 1
ATOM 1630 N N . THR B 1 64 ? -9.312 -14.141 -14.891 1 95.38 64 THR B N 1
ATOM 1631 C CA . THR B 1 64 ? -8.68 -14.57 -16.141 1 95.38 64 THR B CA 1
ATOM 1632 C C . THR B 1 64 ? -7.871 -13.43 -16.75 1 95.38 64 THR B C 1
ATOM 1634 O O . THR B 1 64 ? -8.086 -12.258 -16.406 1 95.38 64 THR B O 1
ATOM 1637 N N . ASP B 1 65 ? -6.793 -13.664 -17.5 1 95.62 65 ASP B N 1
ATOM 1638 C CA . ASP B 1 65 ? -5.996 -12.68 -18.234 1 95.62 65 ASP B CA 1
ATOM 1639 C C . ASP B 1 65 ? -5.246 -11.766 -17.281 1 95.62 65 ASP B C 1
ATOM 1641 O O . ASP B 1 65 ? -5.277 -10.539 -17.422 1 95.62 65 ASP B O 1
ATOM 1645 N N . VAL B 1 66 ? -4.758 -12.344 -16.281 1 97.38 66 VAL B N 1
ATOM 1646 C CA . VAL B 1 66 ? -4.082 -11.578 -15.242 1 97.38 66 VAL B CA 1
ATOM 1647 C C . VAL B 1 66 ? -2.811 -10.945 -15.805 1 97.38 66 VAL B C 1
ATOM 1649 O O . VAL B 1 66 ? -2.008 -11.633 -16.438 1 97.38 66 VAL B O 1
ATOM 1652 N N . LYS B 1 67 ? -2.666 -9.656 -15.578 1 98.06 67 LYS B N 1
ATOM 1653 C CA . LYS B 1 67 ? -1.455 -8.898 -15.867 1 98.06 67 LYS B CA 1
ATOM 1654 C C . LYS B 1 67 ? -1.042 -8.039 -14.672 1 98.06 67 LYS B C 1
ATOM 1656 O O . LYS B 1 67 ? -1.822 -7.215 -14.188 1 98.06 67 LYS B O 1
ATOM 1661 N N . VAL B 1 68 ? 0.114 -8.273 -14.219 1 98.19 68 VAL B N 1
ATOM 1662 C CA . VAL B 1 68 ? 0.674 -7.473 -13.141 1 98.19 68 VAL B CA 1
ATOM 1663 C C . VAL B 1 68 ? 2.01 -6.875 -13.578 1 98.19 68 VAL B C 1
ATOM 1665 O O . VAL B 1 68 ? 2.854 -7.574 -14.141 1 98.19 68 VAL B O 1
ATOM 1668 N N . ALA B 1 69 ? 2.18 -5.613 -13.312 1 98 69 ALA B N 1
ATOM 1669 C CA . ALA B 1 69 ? 3.412 -4.938 -13.719 1 98 69 ALA B CA 1
ATOM 1670 C C . ALA B 1 69 ? 3.871 -3.955 -12.648 1 98 69 ALA B C 1
ATOM 1672 O O . ALA B 1 69 ? 3.051 -3.375 -11.93 1 98 69 ALA B O 1
ATOM 1673 N N . VAL B 1 70 ? 5.172 -3.789 -12.562 1 98.38 70 VAL B N 1
ATOM 1674 C CA . VAL B 1 70 ? 5.734 -2.746 -11.711 1 98.38 70 VAL B CA 1
ATOM 1675 C C . VAL B 1 70 ? 5.523 -1.38 -12.367 1 98.38 70 VAL B C 1
ATOM 1677 O O . VAL B 1 70 ? 5.961 -1.149 -13.492 1 98.38 70 VAL B O 1
ATOM 1680 N N . GLU B 1 71 ? 4.824 -0.55 -11.727 1 98.19 71 GLU B N 1
ATOM 1681 C CA . GLU B 1 71 ? 4.535 0.772 -12.273 1 98.19 71 GLU B CA 1
ATOM 1682 C C . GLU B 1 71 ? 5.559 1.801 -11.812 1 98.19 71 GLU B C 1
ATOM 1684 O O . GLU B 1 71 ? 5.957 2.68 -12.578 1 98.19 71 GLU B O 1
ATOM 1689 N N . VAL B 1 72 ? 5.977 1.764 -10.609 1 98.62 72 VAL B N 1
ATOM 1690 C CA . VAL B 1 72 ? 6.992 2.646 -10.047 1 98.62 72 VAL B CA 1
ATOM 1691 C C . VAL B 1 72 ? 8.062 1.817 -9.336 1 98.62 72 VAL B C 1
ATOM 1693 O O . VAL B 1 72 ? 7.742 0.957 -8.516 1 98.62 72 VAL B O 1
ATOM 1696 N N . GLY B 1 73 ? 9.312 2.084 -9.594 1 97.75 73 GLY B N 1
ATOM 1697 C CA . GLY B 1 73 ? 10.422 1.307 -9.062 1 97.75 73 GLY B CA 1
ATOM 1698 C C . GLY B 1 73 ? 10.82 0.146 -9.953 1 97.75 73 GLY B C 1
ATOM 1699 O O . GLY B 1 73 ? 10.68 0.219 -11.18 1 97.75 73 GLY B O 1
ATOM 1700 N N . PRO B 1 74 ? 11.367 -0.837 -9.305 1 98.38 74 PRO B N 1
ATOM 1701 C CA . PRO B 1 74 ? 11.68 -1.015 -7.883 1 98.38 74 PRO B CA 1
ATOM 1702 C C . PRO B 1 74 ? 12.812 -0.105 -7.414 1 98.38 74 PRO B C 1
ATOM 1704 O O . PRO B 1 74 ? 13.711 0.226 -8.195 1 98.38 74 PRO B O 1
ATOM 1707 N N . LEU B 1 75 ? 12.68 0.322 -6.242 1 98.56 75 LEU B N 1
ATOM 1708 C CA . LEU B 1 75 ? 13.789 0.972 -5.559 1 98.56 75 LEU B CA 1
ATOM 1709 C C . LEU B 1 75 ? 14.375 0.06 -4.484 1 98.56 75 LEU B C 1
ATOM 1711 O O . LEU B 1 75 ? 13.656 -0.734 -3.877 1 98.56 75 LEU B O 1
ATOM 1715 N N . ALA B 1 76 ? 15.633 0.084 -4.309 1 98.56 76 ALA B N 1
ATOM 1716 C CA . ALA B 1 76 ? 16.328 -0.754 -3.336 1 98.56 76 ALA B CA 1
ATOM 1717 C C . ALA B 1 76 ? 17.344 0.061 -2.531 1 98.56 76 ALA B C 1
ATOM 1719 O O . ALA B 1 76 ? 18 0.948 -3.074 1 98.56 76 ALA B O 1
ATOM 1720 N N . ASP B 1 77 ? 17.469 -0.186 -1.3 1 98.31 77 ASP B N 1
ATOM 1721 C CA . ASP B 1 77 ? 18.359 0.472 -0.343 1 98.31 77 ASP B CA 1
ATOM 1722 C C . ASP B 1 77 ? 18.75 -0.483 0.779 1 98.31 77 ASP B C 1
ATOM 1724 O O . ASP B 1 77 ? 17.922 -0.865 1.604 1 98.31 77 ASP B O 1
ATOM 1728 N N . GLY B 1 78 ? 20.078 -0.787 0.849 1 96.94 78 GLY B N 1
ATOM 1729 C CA . GLY B 1 78 ? 20.5 -1.82 1.786 1 96.94 78 GLY B CA 1
ATOM 1730 C C . GLY B 1 78 ? 19.844 -3.164 1.517 1 96.94 78 GLY B C 1
ATOM 1731 O O . GLY B 1 78 ? 19.938 -3.695 0.409 1 96.94 78 GLY B O 1
ATOM 1732 N N . ASP B 1 79 ? 19.156 -3.674 2.494 1 98.25 79 ASP B N 1
ATOM 1733 C CA . ASP B 1 79 ? 18.547 -4.996 2.371 1 98.25 79 ASP B CA 1
ATOM 1734 C C . ASP B 1 79 ? 17.078 -4.895 1.999 1 98.25 79 ASP B C 1
ATOM 1736 O O . ASP B 1 79 ? 16.375 -5.91 1.934 1 98.25 79 ASP B O 1
ATOM 1740 N N . LEU B 1 80 ? 16.656 -3.691 1.761 1 98.81 80 LEU B N 1
ATOM 1741 C CA . LEU B 1 80 ? 15.242 -3.516 1.464 1 98.81 80 LEU B CA 1
ATOM 1742 C C . LEU B 1 80 ? 15.023 -3.229 -0.018 1 98.81 80 LEU B C 1
ATOM 1744 O O . LEU B 1 80 ? 15.844 -2.555 -0.648 1 98.81 80 LEU B O 1
ATOM 1748 N N . VAL B 1 81 ? 13.945 -3.688 -0.535 1 98.88 81 VAL B N 1
ATOM 1749 C CA . VAL B 1 81 ? 13.469 -3.385 -1.881 1 98.88 81 VAL B CA 1
ATOM 1750 C C . VAL B 1 81 ? 11.969 -3.141 -1.854 1 98.88 81 VAL B C 1
ATOM 1752 O O . VAL B 1 81 ? 11.25 -3.736 -1.047 1 98.88 81 VAL B O 1
ATOM 1755 N N . SER B 1 82 ? 11.523 -2.201 -2.676 1 98.88 82 SER B N 1
ATOM 1756 C CA . SER B 1 82 ? 10.125 -1.812 -2.73 1 98.88 82 SER B CA 1
ATOM 1757 C C . SER B 1 82 ? 9.695 -1.47 -4.156 1 98.88 82 SER B C 1
ATOM 1759 O O . SER B 1 82 ? 10.539 -1.176 -5.004 1 98.88 82 SER B O 1
ATOM 1761 N N . GLY B 1 83 ? 8.391 -1.52 -4.379 1 98.75 83 GLY B N 1
ATOM 1762 C CA . GLY B 1 83 ? 7.809 -1.119 -5.648 1 98.75 83 GLY B CA 1
ATOM 1763 C C . GLY B 1 83 ? 6.297 -1.006 -5.602 1 98.75 83 GLY B C 1
ATOM 1764 O O . GLY B 1 83 ? 5.66 -1.526 -4.684 1 98.75 83 GLY B O 1
ATOM 1765 N N . ARG B 1 84 ? 5.824 -0.267 -6.559 1 98.81 84 ARG B N 1
ATOM 1766 C CA . ARG B 1 84 ? 4.387 -0.173 -6.793 1 98.81 84 ARG B CA 1
ATOM 1767 C C . ARG B 1 84 ? 3.973 -0.996 -8.008 1 98.81 84 ARG B C 1
ATOM 1769 O O . ARG B 1 84 ? 4.527 -0.826 -9.094 1 98.81 84 ARG B O 1
ATOM 1776 N N . TRP B 1 85 ? 3.061 -1.852 -7.766 1 98.56 85 TRP B N 1
ATOM 1777 C CA . TRP B 1 85 ? 2.547 -2.693 -8.844 1 98.56 85 TRP B CA 1
ATOM 1778 C C . TRP B 1 85 ? 1.081 -2.383 -9.125 1 98.56 85 TRP B C 1
ATOM 1780 O O . TRP B 1 85 ? 0.378 -1.844 -8.266 1 98.56 85 TRP B O 1
ATOM 1790 N N . VAL B 1 86 ? 0.681 -2.66 -10.344 1 98.31 86 VAL B N 1
ATOM 1791 C CA . VAL B 1 86 ? -0.709 -2.561 -10.773 1 98.31 86 VAL B CA 1
ATOM 1792 C C . VAL B 1 86 ? -1.19 -3.914 -11.289 1 98.31 86 VAL B C 1
ATOM 1794 O O . VAL B 1 86 ? -0.539 -4.535 -12.133 1 98.31 86 VAL B O 1
ATOM 1797 N N . PHE B 1 87 ? -2.26 -4.359 -10.789 1 98.06 87 PHE B N 1
ATOM 1798 C CA . PHE B 1 87 ? -2.936 -5.59 -11.188 1 98.06 87 PHE B CA 1
ATOM 1799 C C . PHE B 1 87 ? -4.078 -5.297 -12.148 1 98.06 87 PHE B C 1
ATOM 1801 O O . PHE B 1 87 ? -4.84 -4.352 -11.945 1 98.06 87 PHE B O 1
ATOM 1808 N N . ARG B 1 8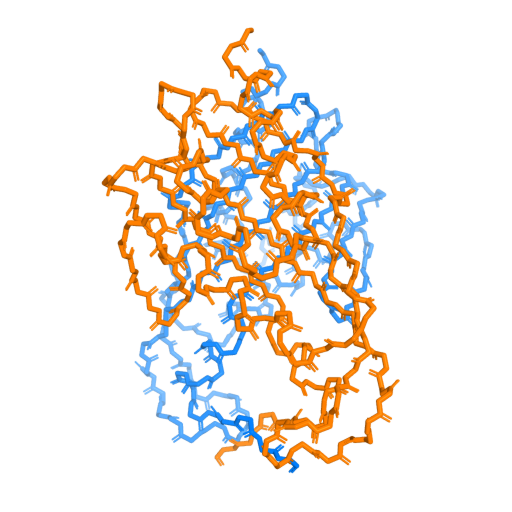8 ? -4.172 -6.078 -13.172 1 98.12 88 ARG B N 1
ATOM 1809 C CA . ARG B 1 88 ? -5.309 -6.109 -14.086 1 98.12 88 ARG B CA 1
ATOM 1810 C C . ARG B 1 88 ? -5.793 -7.535 -14.32 1 98.12 88 ARG B C 1
ATOM 1812 O O . ARG B 1 88 ? -4.98 -8.453 -14.469 1 98.12 88 ARG B O 1
ATOM 1819 N N . GLY B 1 89 ? -7.031 -7.73 -14.391 1 98 89 GLY B N 1
ATOM 1820 C CA . GLY B 1 89 ? -7.605 -9.039 -14.672 1 98 89 GLY B CA 1
ATOM 1821 C C . GLY B 1 89 ? -9.086 -8.977 -14.992 1 98 89 GLY B C 1
ATOM 1822 O O . GLY B 1 89 ? -9.734 -7.949 -14.789 1 98 89 GLY B O 1
ATOM 1823 N N . SER B 1 90 ? -9.578 -10 -15.578 1 98.25 90 SER B N 1
ATOM 1824 C CA . SER B 1 90 ? -11 -10.18 -15.844 1 98.25 90 SER B CA 1
ATOM 1825 C C . SER B 1 90 ? -11.641 -11.109 -14.82 1 98.25 90 SER B C 1
ATOM 1827 O O . SER B 1 90 ? -11.266 -12.273 -14.711 1 98.25 90 SER B O 1
ATOM 1829 N N . TYR B 1 91 ? -12.625 -10.641 -14.125 1 98 91 TYR B N 1
ATOM 1830 C CA . TYR B 1 91 ? -13.297 -11.406 -13.078 1 98 91 TYR B CA 1
ATOM 1831 C C . TYR B 1 91 ? -13.969 -12.648 -13.648 1 98 91 TYR B C 1
ATOM 1833 O O . TYR B 1 91 ? -14.641 -12.586 -14.68 1 98 91 TYR B O 1
ATOM 1841 N N . ASN B 1 92 ? -13.797 -13.75 -12.914 1 96.75 92 ASN B N 1
ATOM 1842 C CA . ASN B 1 92 ? -14.266 -15 -13.484 1 96.75 92 ASN B CA 1
ATOM 1843 C C . ASN B 1 92 ? -15.688 -15.328 -13.047 1 96.75 92 ASN B C 1
ATOM 1845 O O . ASN B 1 92 ? -16.266 -16.328 -13.477 1 96.75 92 ASN B O 1
ATOM 1849 N N . GLY B 1 93 ? -16.281 -14.5 -12.039 1 94.69 93 GLY B N 1
ATOM 1850 C CA . GLY B 1 93 ? -17.672 -14.664 -11.648 1 94.69 93 GLY B CA 1
ATOM 1851 C C . GLY B 1 93 ? -17.859 -15.617 -10.484 1 94.69 93 GLY B C 1
ATOM 1852 O O . GLY B 1 93 ? -18.984 -16.031 -10.188 1 94.69 93 GLY B O 1
ATOM 1853 N N . GLU B 1 94 ? -16.766 -15.914 -9.773 1 92 94 GLU B N 1
ATOM 1854 C CA . GLU B 1 94 ? -16.891 -17.031 -8.844 1 92 94 GLU B CA 1
ATOM 1855 C C . GLU B 1 94 ? -16.875 -16.547 -7.395 1 92 94 GLU B C 1
ATOM 1857 O O . GLU B 1 94 ? -17.016 -17.344 -6.465 1 92 94 GLU B O 1
ATOM 1862 N N . LEU B 1 95 ? -16.703 -15.289 -7.172 1 89.44 95 LEU B N 1
ATOM 1863 C CA . LEU B 1 95 ? -16.766 -14.773 -5.809 1 89.44 95 LEU B CA 1
ATOM 1864 C C . LEU B 1 95 ? -18.203 -14.711 -5.316 1 89.44 95 LEU B C 1
ATOM 1866 O O . LEU B 1 95 ? -19.031 -13.977 -5.867 1 89.44 95 LEU B O 1
ATOM 1870 N N . PRO B 1 96 ? -18.469 -15.445 -4.336 1 86.19 96 PRO B N 1
ATOM 1871 C CA . PRO B 1 96 ? -19.844 -15.445 -3.84 1 86.19 96 PRO B CA 1
ATOM 1872 C C . PRO B 1 96 ? -20.328 -14.055 -3.441 1 86.19 96 PRO B C 1
ATOM 1874 O O . PRO B 1 96 ? -19.625 -13.32 -2.742 1 86.19 96 PRO B O 1
ATOM 1877 N N . GLY B 1 97 ? -21.469 -13.695 -4.031 1 89.38 97 GLY B N 1
ATOM 1878 C CA . GLY B 1 97 ? -22.109 -12.469 -3.613 1 89.38 97 GLY B CA 1
ATOM 1879 C C . GLY B 1 97 ? -21.734 -11.266 -4.457 1 89.38 97 GLY B C 1
ATOM 1880 O O . GLY B 1 97 ? -22.312 -10.188 -4.32 1 89.38 97 GLY B O 1
ATOM 1881 N N . ALA B 1 98 ? -20.734 -11.438 -5.242 1 91.44 98 ALA B N 1
ATOM 1882 C CA . ALA B 1 98 ? -20.359 -10.328 -6.113 1 91.44 98 ALA B CA 1
ATOM 1883 C C . ALA B 1 98 ? -21.453 -10.047 -7.137 1 91.44 98 ALA B C 1
ATOM 1885 O O . ALA B 1 98 ? -21.859 -10.945 -7.879 1 91.44 98 ALA B O 1
ATOM 1886 N N . PRO B 1 99 ? -21.859 -8.82 -7.129 1 94.88 99 PRO B N 1
ATOM 1887 C CA . PRO B 1 99 ? -22.984 -8.523 -8 1 94.88 99 PRO B CA 1
ATOM 1888 C C . PRO B 1 99 ? -22.578 -8.305 -9.453 1 94.88 99 PRO B C 1
ATOM 1890 O O . PRO B 1 99 ? -23.438 -8.242 -10.344 1 94.88 99 PRO B O 1
ATOM 1893 N N . VAL B 1 100 ? -21.297 -8.148 -9.719 1 96.88 100 VAL B N 1
ATOM 1894 C CA . VAL B 1 100 ? -20.844 -7.832 -11.07 1 96.88 100 VAL B CA 1
ATOM 1895 C C . VAL B 1 100 ? -20.75 -9.117 -11.898 1 96.88 100 VAL B C 1
ATOM 1897 O O . VAL B 1 100 ? -20.625 -10.211 -11.344 1 96.88 100 VAL B O 1
ATOM 1900 N N . ALA B 1 101 ? -20.766 -9.062 -13.18 1 96.75 101 ALA B N 1
ATOM 1901 C CA . ALA B 1 101 ? -20.781 -10.195 -14.102 1 96.75 101 ALA B CA 1
ATOM 1902 C C . ALA B 1 101 ? -19.359 -10.703 -14.352 1 96.75 101 ALA B C 1
ATOM 1904 O O . ALA B 1 101 ? -18.391 -9.945 -14.242 1 96.75 101 ALA B O 1
ATOM 1905 N N . ALA B 1 102 ? -19.297 -12.008 -14.688 1 96.88 102 ALA B N 1
ATOM 1906 C CA . ALA B 1 102 ? -18.047 -12.531 -15.227 1 96.88 102 ALA B CA 1
ATOM 1907 C C . ALA B 1 102 ? -17.578 -11.711 -16.422 1 96.88 102 ALA B C 1
ATOM 1909 O O . ALA B 1 102 ? -18.391 -11.234 -17.219 1 96.88 102 ALA B O 1
ATOM 1910 N N . GLY B 1 103 ? -16.203 -11.516 -16.438 1 97.62 103 GLY B N 1
ATOM 1911 C CA . GLY B 1 103 ? -15.648 -10.734 -17.531 1 97.62 103 GLY B CA 1
ATOM 1912 C C . GLY B 1 103 ? -15.398 -9.281 -17.156 1 97.62 103 GLY B C 1
ATOM 1913 O O . GLY B 1 103 ? -14.742 -8.555 -17.906 1 97.62 103 GLY B O 1
ATOM 1914 N N . THR B 1 104 ? -15.961 -8.859 -16 1 97.94 104 THR B N 1
ATOM 1915 C CA . THR B 1 104 ? -15.703 -7.508 -15.516 1 97.94 104 THR B CA 1
ATOM 1916 C C . THR B 1 104 ? -14.203 -7.273 -15.352 1 97.94 104 THR B C 1
ATOM 1918 O O . THR B 1 104 ? -13.516 -8.062 -14.711 1 97.94 104 THR B O 1
ATOM 1921 N N . GLU B 1 105 ? -13.703 -6.207 -15.969 1 98.19 105 GLU B N 1
ATOM 1922 C CA . GLU B 1 105 ? -12.297 -5.855 -15.812 1 98.19 105 GLU B CA 1
ATOM 1923 C C . GLU B 1 105 ? -12.039 -5.176 -14.469 1 98.19 105 GLU B C 1
ATOM 1925 O O . GLU B 1 105 ? -12.758 -4.258 -14.086 1 98.19 105 GLU B O 1
ATOM 1930 N N . VAL B 1 106 ? -11.078 -5.672 -13.82 1 97.69 106 VAL B N 1
ATOM 1931 C CA . VAL B 1 106 ? -10.688 -5.121 -12.523 1 97.69 106 VAL B CA 1
ATOM 1932 C C . VAL B 1 106 ? -9.242 -4.641 -12.586 1 97.69 106 VAL B C 1
ATOM 1934 O O . VAL B 1 106 ? -8.375 -5.324 -13.141 1 97.69 106 VAL B O 1
ATOM 1937 N N . VAL B 1 107 ? -9 -3.428 -12.086 1 97.94 107 VAL B N 1
ATOM 1938 C CA . VAL B 1 107 ? -7.664 -2.848 -11.977 1 97.94 107 VAL B CA 1
ATOM 1939 C C . VAL B 1 107 ? -7.453 -2.273 -10.578 1 97.94 107 VAL B C 1
ATOM 1941 O O . VAL B 1 107 ? -8.281 -1.507 -10.086 1 97.94 107 VAL B O 1
ATOM 1944 N N . PHE B 1 108 ? -6.41 -2.641 -9.953 1 97.19 108 PHE B N 1
ATOM 1945 C CA . PHE B 1 108 ? -6.059 -2.029 -8.68 1 97.19 108 PHE B CA 1
ATOM 1946 C C . PHE B 1 108 ? -4.551 -2.074 -8.453 1 97.19 108 PHE B C 1
ATOM 1948 O O . PHE B 1 108 ? -3.832 -2.777 -9.172 1 97.19 108 PHE B O 1
ATOM 1955 N N . ALA B 1 109 ? -4.078 -1.347 -7.457 1 98.19 109 ALA B N 1
ATOM 1956 C CA . ALA B 1 109 ? -2.643 -1.215 -7.23 1 98.19 109 ALA B CA 1
ATOM 1957 C C . ALA B 1 109 ? -2.275 -1.624 -5.805 1 98.19 109 ALA B C 1
ATOM 1959 O O . ALA B 1 109 ? -3.154 -1.814 -4.961 1 98.19 109 ALA B O 1
ATOM 1960 N N . GLY B 1 110 ? -1.067 -1.772 -5.547 1 98 110 GLY B N 1
ATOM 1961 C CA . GLY B 1 110 ? -0.458 -1.982 -4.242 1 98 110 GLY B CA 1
ATOM 1962 C C . GLY B 1 110 ? 1.01 -1.601 -4.199 1 98 110 GLY B C 1
ATOM 1963 O O . GLY B 1 110 ? 1.612 -1.318 -5.238 1 98 110 GLY B O 1
ATOM 1964 N N . ILE B 1 111 ? 1.49 -1.504 -3.043 1 98.69 111 ILE B N 1
ATOM 1965 C CA . ILE B 1 111 ? 2.906 -1.267 -2.791 1 98.69 111 ILE B CA 1
ATOM 1966 C C . ILE B 1 111 ? 3.414 -2.242 -1.731 1 98.69 111 ILE B C 1
ATOM 1968 O O . ILE B 1 111 ? 2.723 -2.514 -0.747 1 98.69 111 ILE B O 1
ATOM 1972 N N . ASP B 1 112 ? 4.582 -2.783 -1.939 1 98.31 112 ASP B N 1
ATOM 1973 C CA . ASP B 1 112 ? 5.148 -3.695 -0.95 1 98.31 112 ASP B CA 1
ATOM 1974 C C . ASP B 1 112 ? 6.613 -3.359 -0.667 1 98.31 112 ASP B C 1
ATOM 1976 O O . ASP B 1 112 ? 7.23 -2.586 -1.401 1 98.31 112 ASP B O 1
ATOM 1980 N N . VAL B 1 113 ? 7.07 -3.705 0.468 1 98.75 113 VAL B N 1
ATOM 1981 C CA . VAL B 1 113 ? 8.469 -3.678 0.896 1 98.75 113 VAL B CA 1
ATOM 1982 C C . VAL B 1 113 ? 8.922 -5.086 1.265 1 98.75 113 VAL B C 1
ATOM 1984 O O . VAL B 1 113 ? 8.203 -5.82 1.949 1 98.75 113 VAL B O 1
ATOM 1987 N N . MET B 1 114 ? 10.102 -5.461 0.787 1 98.56 114 MET B N 1
ATOM 1988 C CA . MET B 1 114 ? 10.719 -6.742 1.131 1 98.56 114 MET B CA 1
ATOM 1989 C C . MET B 1 114 ? 12.102 -6.535 1.731 1 98.56 114 MET B C 1
ATOM 1991 O O . MET B 1 114 ? 12.867 -5.684 1.269 1 98.56 114 MET B O 1
ATOM 1995 N N . ARG B 1 115 ? 12.352 -7.305 2.752 1 98.81 115 ARG B N 1
ATOM 1996 C CA . ARG B 1 115 ? 13.719 -7.449 3.225 1 98.81 115 ARG B CA 1
ATOM 1997 C C . ARG B 1 115 ? 14.398 -8.648 2.578 1 98.81 115 ARG B C 1
ATOM 1999 O O . ARG B 1 115 ? 13.789 -9.711 2.434 1 98.81 115 ARG B O 1
ATOM 2006 N N . CYS B 1 116 ? 15.648 -8.484 2.156 1 98.75 116 CYS B N 1
ATOM 2007 C CA . CYS B 1 116 ? 16.391 -9.523 1.454 1 98.75 116 CYS B CA 1
ATOM 2008 C C . CYS B 1 116 ? 17.641 -9.93 2.234 1 98.75 116 CYS B C 1
ATOM 2010 O O . CYS B 1 116 ? 18.266 -9.086 2.877 1 98.75 116 CYS B O 1
ATOM 2012 N N . ALA B 1 117 ? 17.953 -11.109 2.201 1 98.19 117 ALA B N 1
ATOM 2013 C CA . ALA B 1 117 ? 19.188 -11.672 2.713 1 98.19 117 ALA B CA 1
ATOM 2014 C C . ALA B 1 117 ? 19.625 -12.875 1.88 1 98.19 117 ALA B C 1
ATOM 2016 O O . ALA B 1 117 ? 18.828 -13.758 1.584 1 98.19 117 ALA B O 1
ATOM 2017 N N . ASP B 1 118 ? 20.938 -12.852 1.477 1 96.38 118 ASP B N 1
ATOM 2018 C CA . ASP B 1 118 ? 21.547 -13.961 0.755 1 96.38 118 ASP B CA 1
ATOM 2019 C C . ASP B 1 118 ? 20.766 -14.297 -0.511 1 96.38 118 ASP B C 1
ATOM 2021 O O . ASP B 1 118 ? 20.484 -15.461 -0.783 1 96.38 118 ASP B O 1
ATOM 2025 N N . GLY B 1 119 ? 20.266 -13.266 -1.113 1 97.12 119 GLY B N 1
ATOM 2026 C CA . GLY B 1 119 ? 19.672 -13.398 -2.428 1 97.12 119 GLY B CA 1
ATOM 2027 C C . GLY B 1 119 ? 18.219 -13.867 -2.375 1 97.12 119 GLY B C 1
ATOM 2028 O O . GLY B 1 119 ? 17.656 -14.266 -3.395 1 97.12 119 GLY B O 1
ATOM 2029 N N . LYS B 1 120 ? 17.594 -13.836 -1.219 1 98.62 120 LYS B N 1
ATOM 2030 C CA . LYS B 1 120 ? 16.203 -14.25 -1.048 1 98.62 120 LYS B CA 1
ATOM 2031 C C . LYS B 1 120 ? 15.438 -13.242 -0.202 1 98.62 120 LYS B C 1
ATOM 2033 O O . LYS B 1 120 ? 16.031 -12.484 0.567 1 98.62 120 LYS B O 1
ATOM 2038 N N . PHE B 1 121 ? 14.148 -13.258 -0.367 1 98.69 121 PHE B N 1
ATOM 2039 C CA . PHE B 1 121 ? 13.305 -12.5 0.554 1 98.69 121 PHE B CA 1
ATOM 2040 C C . PHE B 1 121 ? 13.266 -13.164 1.925 1 98.69 121 PHE B C 1
ATOM 2042 O O . PHE B 1 121 ? 13.172 -14.391 2.023 1 98.69 121 PHE B O 1
ATOM 2049 N N . VAL B 1 122 ? 13.25 -12.344 2.936 1 98.69 122 VAL B N 1
ATOM 2050 C CA . VAL B 1 122 ? 13.164 -12.922 4.273 1 98.69 122 VAL B CA 1
ATOM 2051 C C . VAL B 1 122 ? 11.984 -12.32 5.027 1 98.69 122 VAL B C 1
ATOM 2053 O O . VAL B 1 122 ? 11.531 -12.875 6.027 1 98.69 122 VAL B O 1
ATOM 2056 N N . GLU B 1 123 ? 11.484 -11.219 4.594 1 98.69 123 GLU B N 1
ATOM 2057 C CA . GLU B 1 123 ? 10.352 -10.547 5.234 1 98.69 123 GLU B CA 1
ATOM 2058 C C . GLU B 1 123 ? 9.594 -9.672 4.246 1 98.69 123 GLU B C 1
ATOM 2060 O O . GLU B 1 123 ? 10.203 -9.07 3.35 1 98.69 123 GLU B O 1
ATOM 2065 N N . TYR B 1 124 ? 8.328 -9.609 4.422 1 98.25 124 TYR B N 1
ATOM 2066 C CA . TYR B 1 124 ? 7.453 -9.016 3.416 1 98.25 124 TYR B CA 1
ATOM 2067 C C . TYR B 1 124 ? 6.332 -8.211 4.066 1 98.25 124 TYR B C 1
ATOM 2069 O O . TYR B 1 124 ? 5.656 -8.703 4.977 1 98.25 124 TYR B O 1
ATOM 2077 N N . TRP B 1 125 ? 6.145 -6.945 3.666 1 98.44 125 TRP B N 1
ATOM 2078 C CA . TRP B 1 125 ? 5.016 -6.082 3.988 1 98.44 125 TRP B CA 1
ATOM 2079 C C . TRP B 1 125 ? 4.297 -5.629 2.723 1 98.44 125 TRP B C 1
ATOM 2081 O O . TRP B 1 125 ? 4.938 -5.285 1.727 1 98.44 125 TRP B O 1
ATOM 2091 N N . VAL B 1 126 ? 2.967 -5.598 2.791 1 97.88 126 VAL B N 1
ATOM 2092 C CA . VAL B 1 126 ? 2.246 -5.145 1.606 1 97.88 126 VAL B CA 1
ATOM 2093 C C . VAL B 1 126 ? 1.01 -4.352 2.025 1 97.88 126 VAL B C 1
ATOM 2095 O O . VAL B 1 126 ? 0.364 -4.68 3.023 1 97.88 126 VAL B O 1
ATOM 2098 N N . SER B 1 127 ? 0.732 -3.312 1.366 1 97.69 127 SER B N 1
ATOM 2099 C CA . SER B 1 127 ? -0.553 -2.621 1.338 1 97.69 127 SER B CA 1
ATOM 2100 C C . SER B 1 127 ? -1.111 -2.549 -0.079 1 97.69 127 SER B C 1
ATOM 2102 O O . SER B 1 127 ? -0.418 -2.121 -1.004 1 97.69 127 SER B O 1
ATOM 2104 N N . SER B 1 128 ? -2.277 -2.957 -0.23 1 96.81 128 SER B N 1
ATOM 2105 C CA . SER B 1 128 ? -2.971 -2.908 -1.514 1 96.81 128 SER B CA 1
ATOM 2106 C C . SER B 1 128 ? -4.258 -2.098 -1.418 1 96.81 128 SER B C 1
ATOM 2108 O O . SER B 1 128 ? -4.738 -1.811 -0.319 1 96.81 128 SER B O 1
ATOM 2110 N N . ASP B 1 129 ? -4.773 -1.673 -2.58 1 96.88 129 ASP B N 1
ATOM 2111 C CA . ASP B 1 129 ? -5.992 -0.869 -2.639 1 96.88 129 ASP B CA 1
ATOM 2112 C C . ASP B 1 129 ? -7.234 -1.754 -2.6 1 96.88 129 ASP B C 1
ATOM 2114 O O . ASP B 1 129 ? -8.047 -1.734 -3.529 1 96.88 129 ASP B O 1
ATOM 2118 N N . GLY B 1 130 ? -7.391 -2.375 -1.469 1 94.75 130 GLY B N 1
ATOM 2119 C CA . GLY B 1 130 ? -8.422 -3.383 -1.294 1 94.75 130 GLY B CA 1
ATOM 2120 C C . GLY B 1 130 ? -9.828 -2.822 -1.389 1 94.75 130 GLY B C 1
ATOM 2121 O O . GLY B 1 130 ? -10.727 -3.479 -1.915 1 94.75 130 GLY B O 1
ATOM 2122 N N . LEU B 1 131 ? -10.039 -1.651 -0.838 1 94.5 131 LEU B N 1
ATOM 2123 C CA . LEU B 1 131 ? -11.352 -1.023 -0.907 1 94.5 131 LEU B CA 1
ATOM 2124 C C . LEU B 1 131 ? -11.75 -0.745 -2.354 1 94.5 131 LEU B C 1
ATOM 2126 O O . LEU B 1 131 ? -12.891 -0.997 -2.75 1 94.5 131 LEU B O 1
ATOM 2130 N N . GLU B 1 132 ? -10.82 -0.209 -3.117 1 95.25 132 GLU B N 1
ATOM 2131 C CA . GLU B 1 132 ? -11.078 0.037 -4.531 1 95.25 132 GLU B CA 1
ATOM 2132 C C . GLU B 1 132 ? -11.375 -1.263 -5.273 1 95.25 132 GLU B C 1
ATOM 2134 O O . GLU B 1 132 ? -12.258 -1.306 -6.133 1 95.25 132 GLU B O 1
ATOM 2139 N N . PHE B 1 133 ? -10.609 -2.27 -5.012 1 95.38 133 PHE B N 1
ATOM 2140 C CA . PHE B 1 133 ? -10.82 -3.602 -5.566 1 95.38 133 PHE B CA 1
ATOM 2141 C C . PHE B 1 133 ? -12.25 -4.078 -5.305 1 95.38 133 PHE B C 1
ATOM 2143 O O . PHE B 1 133 ? -12.953 -4.477 -6.234 1 95.38 133 PHE B O 1
ATOM 2150 N N . MET B 1 134 ? -12.688 -3.973 -4.062 1 94.94 134 MET B N 1
ATOM 2151 C CA . MET B 1 134 ? -14.023 -4.43 -3.676 1 94.94 134 MET B CA 1
ATOM 2152 C C . MET B 1 134 ? -15.102 -3.605 -4.367 1 94.94 134 MET B C 1
ATOM 2154 O O . MET B 1 134 ? -16.109 -4.152 -4.82 1 94.94 134 MET B O 1
ATOM 2158 N N . LYS B 1 135 ? -14.898 -2.354 -4.43 1 95.75 135 LYS B N 1
ATOM 2159 C CA . LYS B 1 135 ? -15.859 -1.477 -5.094 1 95.75 135 LYS B CA 1
ATOM 2160 C C . LYS B 1 135 ? -16.047 -1.875 -6.555 1 95.75 135 LYS B C 1
ATOM 2162 O O . LYS B 1 135 ? -17.172 -1.875 -7.062 1 95.75 135 LYS B O 1
ATOM 2167 N N . GLN B 1 136 ? -15.008 -2.18 -7.238 1 96.75 136 GLN B N 1
ATOM 2168 C CA . GLN B 1 136 ? -15.062 -2.568 -8.648 1 96.75 136 GLN B CA 1
ATOM 2169 C C . GLN B 1 136 ? -15.828 -3.877 -8.82 1 96.75 136 GLN B C 1
ATOM 2171 O O . GLN B 1 136 ? -16.375 -4.141 -9.898 1 96.75 136 GLN B O 1
ATOM 2176 N N . LEU B 1 137 ? -15.852 -4.676 -7.746 1 96.56 137 LEU B N 1
ATOM 2177 C CA . LEU B 1 137 ? -16.594 -5.926 -7.789 1 96.56 137 LEU B CA 1
ATOM 2178 C C . LEU B 1 137 ? -18.031 -5.719 -7.312 1 96.56 137 LEU B C 1
ATOM 2180 O O . LEU B 1 137 ? -18.781 -6.684 -7.145 1 96.56 137 LEU B O 1
ATOM 2184 N N . GLY B 1 138 ? -18.375 -4.48 -6.965 1 96.12 138 GLY B N 1
ATOM 2185 C CA . GLY B 1 138 ? -19.75 -4.133 -6.656 1 96.12 138 GLY B CA 1
ATOM 2186 C C . GLY B 1 138 ? -20.047 -4.113 -5.168 1 96.12 138 GLY B C 1
ATOM 2187 O O . GLY B 1 138 ? -21.203 -3.98 -4.754 1 96.12 138 GLY B O 1
ATOM 2188 N N . PHE B 1 139 ? -19 -4.25 -4.359 1 95.81 139 PHE B N 1
ATOM 2189 C CA . PHE B 1 139 ? -19.172 -4.195 -2.912 1 95.81 139 PHE B CA 1
ATOM 2190 C C . PHE B 1 139 ? -18.984 -2.775 -2.395 1 95.81 139 PHE B C 1
ATOM 2192 O O . PHE B 1 139 ? -18.219 -1.999 -2.963 1 95.81 139 PHE B O 1
ATOM 2199 N N . THR B 1 140 ? -19.734 -2.438 -1.347 1 93.81 140 THR B N 1
ATOM 2200 C CA . THR B 1 140 ? -19.594 -1.153 -0.67 1 93.81 140 THR B CA 1
ATOM 2201 C C . THR B 1 140 ? -19.578 -1.339 0.844 1 93.81 140 THR B C 1
ATOM 2203 O O . THR B 1 140 ? -20.219 -2.248 1.374 1 93.81 140 THR B O 1
ATOM 2206 N N . PRO B 1 141 ? -18.719 -0.571 1.468 1 93.06 141 PRO B N 1
ATOM 2207 C CA . PRO B 1 141 ? -18.75 -0.655 2.93 1 93.06 141 PRO B CA 1
ATOM 2208 C C . PRO B 1 141 ? -20.094 -0.23 3.52 1 93.06 141 PRO B C 1
ATOM 2210 O O . PRO B 1 141 ? -20.609 0.842 3.189 1 93.06 141 PRO B O 1
ATOM 2213 N N . LYS B 1 142 ? -20.641 -1.027 4.301 1 94.5 142 LYS B N 1
ATOM 2214 C CA . LYS B 1 142 ? -21.891 -0.767 5.02 1 94.5 142 LYS B CA 1
ATOM 2215 C C . LYS B 1 142 ? -21.781 -1.175 6.484 1 94.5 142 LYS B C 1
ATOM 2217 O O . LYS B 1 142 ? -21.016 -2.082 6.824 1 94.5 142 LYS B O 1
ATOM 2222 N N . PRO B 1 143 ? -22.438 -0.426 7.371 1 92.5 143 PRO B N 1
ATOM 2223 C CA . PRO B 1 143 ? -22.406 -0.785 8.789 1 92.5 143 PRO B CA 1
ATOM 2224 C C . PRO B 1 143 ? -22.938 -2.191 9.062 1 92.5 143 PRO B C 1
ATOM 2226 O O . PRO B 1 143 ? -23.781 -2.689 8.312 1 92.5 143 PRO B O 1
#

InterPro domains:
  IPR009959 Polyketide cyclase SnoaL-like [PF07366] (11-137)
  IPR009959 Polyketide cyclase SnoaL-like [PTHR38436] (4-141)
  IPR032710 NTF2-like domain superfamily [SSF54427] (3-142)

Organism: Saccharopolyspora spinosa (NCBI:txid60894)